Protein AF-A0A8J4E5S4-F1 (afdb_monomer)

Secondary structure (DSSP, 8-state):
---TTT-HHHHHHHHHHHTTTS-HHHHHHHHHHHHTT-HHHHHHHHHHHHHHHTPPPPPTTPPPP------EES--TTS-TTS----EE-SS---TTTS--HHHHHHHHHHTT-TTEEEEEEEEE--TT--STT--PEEEEEEEE-TT--TTHHHHHHHHHHHHS-SS-PEEEEES-TTTS-HHHHHHHHTPEEEEESSPPPPPEE----SBPPPHHHHHHHHHSEEE-S-TT--SPSPPTTSPPPEEE-SSEEEETT-SSB-HHHHHHHHHH-SSPPP--HHHHHHHHHHHH-

Radius of gyration: 20.7 Å; Cα contacts (8 Å, |Δi|>4): 471; chains: 1; bounding box: 57×38×55 Å

Foldseek 3Di:
DDPCLQQLLSLLLLLLVCVLQDDLVLSLVLLLCSLVSVSVVSVVSSVVSCVVQVWDGDDVPDQTDDDADFDKAADFPPDPPPDPLFAAEQADDDPVPPHQDPLLVQLQVLLVPQPFWFFKWKMWTDDHPDDPPPDGTAIEMETEGALPPDSSSQSNSQNVSQVRRDDDRHHYGYDHDCVSHRLVVVVNNRSIYTRDGPDDQDAAAEWDAADDFDDPLLLLALVQFAWQDLDSVPPDDPDDPVDDFTWGDLLRYIYTNPHRHGHPVRVVVSVVVTRHRDDDDPVSSSVSSVVVVD

Solvent-accessible surface area (backbone atoms only — not comparable to full-atom values): 16991 Å² total; per-residue (Å²): 135,81,54,69,72,72,39,60,43,56,48,41,47,51,46,61,55,45,49,82,72,46,55,72,68,57,49,53,51,37,33,44,31,47,51,69,66,38,37,66,62,35,53,52,53,52,52,50,43,28,63,75,67,72,47,72,78,62,54,98,90,48,82,65,78,86,71,80,66,65,55,51,37,45,64,64,105,77,60,66,94,83,59,83,83,48,41,41,83,47,66,64,92,62,60,92,92,71,49,75,50,76,48,50,47,44,42,52,59,53,48,71,73,39,90,52,43,45,34,34,29,36,25,25,45,36,66,67,89,61,61,79,80,90,57,89,52,49,44,28,37,42,35,33,37,41,72,83,54,58,61,62,45,42,37,39,53,22,29,52,47,49,75,64,45,58,71,81,82,49,45,52,43,50,40,50,47,75,86,70,45,40,72,69,55,46,47,27,59,58,14,9,25,35,54,41,52,71,65,78,87,69,79,72,41,75,62,56,83,32,94,45,63,60,51,74,54,51,48,45,18,65,70,49,26,48,76,40,76,84,57,90,84,66,82,69,81,87,80,57,94,88,53,79,72,54,34,24,28,44,61,42,45,35,41,56,71,73,57,71,30,43,23,70,71,57,50,54,49,37,69,74,61,46,55,50,42,60,90,60,55,72,71,47,46,49,51,52,40,37,68,77,73,108

Organism: NCBI:txid175570

Sequence (294 aa):
MTTATEDPHALHRLLLWADSALADDVVTATRSWLAAGLHADVASAVAFAAMSAGVVPPTDGGRPATVPAIVLASTGPRWPADGPFGALDLTGDHPAGAGPDAVDRGAIELVRFVPDAVALWRSWRFPAGATRAGVDGTRGYLVRLVDDAPDDHPPTVAAWMQANVAGPDPLIRVYRGESELPVHQRMALDRGALLWTRQPARPLRIAGAGAAPPTPTERAYLHSGVPVLLDPDHHGPWPDPAGPPMIRTDGTWVWSDSQSTVDVDLAEHIQLAGTHAPDVDDITVRRAVIAVSS

pLDDT: mean 79.79, std 16.98, range [36.62, 97.88]

Structure (mmCIF, N/CA/C/O backbone):
data_AF-A0A8J4E5S4-F1
#
_entry.id   AF-A0A8J4E5S4-F1
#
loop_
_atom_site.group_PDB
_atom_site.id
_atom_site.type_symbol
_atom_site.label_atom_id
_atom_site.label_alt_id
_atom_site.label_comp_id
_atom_site.label_asym_id
_atom_site.label_entity_id
_atom_site.label_seq_id
_atom_site.pdbx_PDB_ins_code
_atom_site.Cartn_x
_atom_site.Cartn_y
_atom_site.Cartn_z
_atom_site.occupancy
_atom_site.B_iso_or_equiv
_atom_site.auth_seq_id
_atom_site.auth_comp_id
_atom_site.auth_asym_id
_atom_site.auth_atom_id
_atom_site.pdbx_PDB_model_num
ATOM 1 N N . MET A 1 1 ? -31.733 -7.360 -3.343 1.00 41.00 1 MET A N 1
ATOM 2 C CA . MET A 1 1 ? -31.193 -6.030 -3.683 1.00 41.00 1 MET A CA 1
ATOM 3 C C . MET A 1 1 ? -30.717 -5.439 -2.370 1.00 41.00 1 MET A C 1
ATOM 5 O O . MET A 1 1 ? -31.479 -4.772 -1.688 1.00 41.00 1 MET A O 1
ATOM 9 N N . THR A 1 2 ? -29.533 -5.866 -1.948 1.00 44.38 2 THR A N 1
ATOM 10 C CA . THR A 1 2 ? -28.899 -5.505 -0.676 1.00 44.38 2 THR A CA 1
ATOM 11 C C . THR A 1 2 ? -28.515 -4.033 -0.784 1.00 44.38 2 THR A C 1
ATOM 13 O O . THR A 1 2 ? -27.857 -3.646 -1.749 1.00 44.38 2 THR A O 1
ATOM 16 N N . THR A 1 3 ? -29.026 -3.174 0.092 1.00 53.50 3 THR A N 1
ATOM 17 C CA . THR A 1 3 ? -28.654 -1.751 0.077 1.00 53.50 3 THR A CA 1
ATOM 18 C C . THR A 1 3 ? -27.169 -1.620 0.421 1.00 53.50 3 THR A C 1
ATOM 20 O O . THR A 1 3 ? -26.670 -2.420 1.203 1.00 53.50 3 THR A O 1
ATOM 23 N N . ALA A 1 4 ? -26.456 -0.617 -0.106 1.00 55.56 4 ALA A N 1
ATOM 24 C CA . ALA A 1 4 ? -25.018 -0.412 0.153 1.00 55.56 4 ALA A CA 1
ATOM 25 C C . ALA A 1 4 ? -24.640 -0.347 1.655 1.00 55.56 4 ALA A C 1
ATOM 27 O O . ALA A 1 4 ? -23.485 -0.527 2.017 1.00 55.56 4 ALA A O 1
ATOM 28 N N . THR A 1 5 ? -25.617 -0.118 2.537 1.00 59.62 5 THR A N 1
ATOM 29 C CA . THR A 1 5 ? -25.497 -0.161 4.003 1.00 59.62 5 THR A CA 1
ATOM 30 C C . THR A 1 5 ? -25.435 -1.567 4.605 1.00 59.62 5 THR A C 1
ATOM 32 O O . THR A 1 5 ? -25.197 -1.690 5.798 1.00 59.62 5 THR A O 1
ATOM 35 N N . GLU A 1 6 ? -25.681 -2.621 3.832 1.00 70.75 6 GLU A N 1
ATOM 36 C CA . GLU A 1 6 ? -25.622 -4.018 4.282 1.00 70.75 6 GLU A CA 1
ATOM 37 C C . GLU A 1 6 ? -24.413 -4.771 3.700 1.00 70.75 6 GLU A C 1
ATOM 39 O O . GLU A 1 6 ? -24.130 -5.885 4.135 1.00 70.75 6 GLU A O 1
ATOM 44 N N . ASP A 1 7 ? -23.697 -4.163 2.749 1.00 82.69 7 ASP A N 1
ATOM 45 C CA . ASP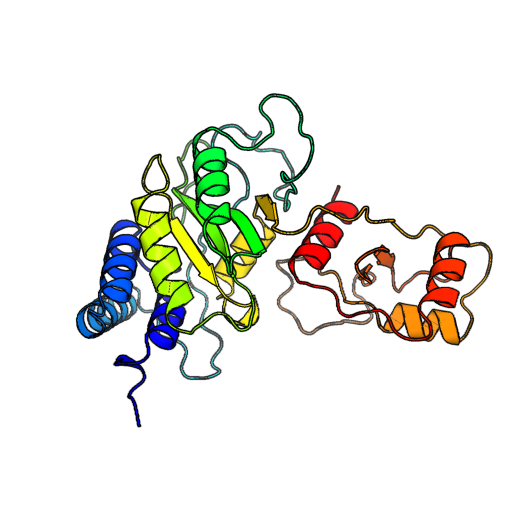 A 1 7 ? -22.495 -4.721 2.133 1.00 82.69 7 ASP A CA 1
ATOM 46 C C . ASP A 1 7 ? -21.239 -4.327 2.945 1.00 82.69 7 ASP A C 1
ATOM 48 O O . ASP A 1 7 ? -20.864 -3.145 2.974 1.00 82.69 7 ASP A O 1
ATOM 52 N N . PRO A 1 8 ? -20.570 -5.289 3.610 1.00 85.12 8 PRO A N 1
ATOM 53 C CA . PRO A 1 8 ? -19.398 -5.007 4.430 1.00 85.12 8 PRO A CA 1
ATOM 54 C C . PRO A 1 8 ? -18.214 -4.475 3.612 1.00 85.12 8 PRO A C 1
ATOM 56 O O . PRO A 1 8 ? -17.448 -3.657 4.127 1.00 85.12 8 PRO A O 1
ATOM 59 N N . HIS A 1 9 ? -18.069 -4.866 2.339 1.00 86.19 9 HIS A N 1
ATOM 60 C CA . HIS A 1 9 ? -16.988 -4.367 1.483 1.00 86.19 9 HIS A CA 1
ATOM 61 C C . HIS A 1 9 ? -17.220 -2.910 1.085 1.00 86.19 9 HIS A C 1
ATOM 63 O O . HIS A 1 9 ? -16.300 -2.090 1.165 1.00 86.19 9 HIS A O 1
ATOM 69 N N . ALA A 1 10 ? -18.459 -2.552 0.740 1.00 85.44 10 ALA A N 1
ATOM 70 C CA . ALA A 1 10 ? -18.826 -1.170 0.439 1.00 85.44 10 ALA A CA 1
ATOM 71 C C . ALA A 1 10 ? -18.598 -0.241 1.645 1.00 85.44 10 ALA A C 1
ATOM 73 O O . ALA A 1 10 ? -17.993 0.827 1.503 1.00 85.44 10 ALA A O 1
ATOM 74 N N . LEU A 1 11 ? -19.016 -0.661 2.844 1.00 86.44 11 LEU A N 1
ATOM 75 C CA . LEU A 1 11 ? -18.777 0.088 4.082 1.00 86.44 11 LEU A CA 1
ATOM 76 C C . LEU A 1 11 ? -17.288 0.189 4.422 1.00 86.44 11 LEU A C 1
ATOM 78 O O . LEU A 1 11 ? -16.829 1.254 4.837 1.00 86.44 11 LEU A O 1
ATOM 82 N N . HIS A 1 12 ? -16.517 -0.878 4.199 1.00 90.81 12 HIS A N 1
ATOM 83 C CA . HIS A 1 12 ? -15.065 -0.862 4.379 1.00 90.81 12 HIS A CA 1
ATOM 84 C C . HIS A 1 12 ? -14.398 0.163 3.459 1.00 90.81 12 HIS A C 1
ATOM 86 O O . HIS A 1 12 ? -13.617 0.995 3.920 1.00 90.81 12 HIS A O 1
ATOM 92 N N . ARG A 1 13 ? -14.749 0.178 2.168 1.00 88.12 13 ARG A N 1
ATOM 93 C CA . ARG A 1 13 ? -14.235 1.168 1.205 1.00 88.12 13 ARG A CA 1
ATOM 94 C C . ARG A 1 13 ? -14.614 2.595 1.579 1.00 88.12 13 ARG A C 1
ATOM 96 O O . ARG A 1 13 ? -13.786 3.501 1.473 1.00 88.12 13 ARG A O 1
ATOM 103 N N . LEU A 1 14 ? -15.844 2.799 2.041 1.00 84.44 14 LEU A N 1
ATOM 104 C CA . LEU A 1 14 ? -16.290 4.096 2.529 1.00 84.44 14 LEU A CA 1
ATOM 105 C C . LEU A 1 14 ? -15.481 4.535 3.762 1.00 84.44 14 LEU A C 1
ATOM 107 O O . LEU A 1 14 ? -15.098 5.701 3.863 1.00 84.44 14 LEU A O 1
ATOM 111 N N . LEU A 1 15 ? -15.158 3.606 4.664 1.00 87.38 15 LEU A N 1
ATOM 112 C CA . LEU A 1 15 ? -14.318 3.876 5.826 1.00 87.38 15 LEU A CA 1
ATOM 113 C C . LEU A 1 15 ? -12.870 4.193 5.434 1.00 87.38 15 LEU A C 1
ATOM 115 O O . LEU A 1 15 ? -12.290 5.119 5.995 1.00 87.38 15 LEU A O 1
ATOM 119 N N . LEU A 1 16 ? -12.295 3.498 4.443 1.00 88.62 16 LEU A N 1
ATOM 120 C CA . LEU A 1 16 ? -10.983 3.857 3.885 1.00 88.62 16 LEU A CA 1
ATOM 121 C C . LEU A 1 16 ? -10.989 5.295 3.357 1.00 88.62 16 LEU A C 1
ATOM 123 O O . LEU A 1 16 ? -10.046 6.045 3.587 1.00 88.62 16 LEU A O 1
ATOM 127 N N . TRP A 1 17 ? -12.061 5.706 2.684 1.00 84.38 17 TRP A N 1
ATOM 128 C CA . TRP A 1 17 ? -12.211 7.078 2.211 1.00 84.38 17 TRP A CA 1
ATOM 129 C C . TRP A 1 17 ? -12.323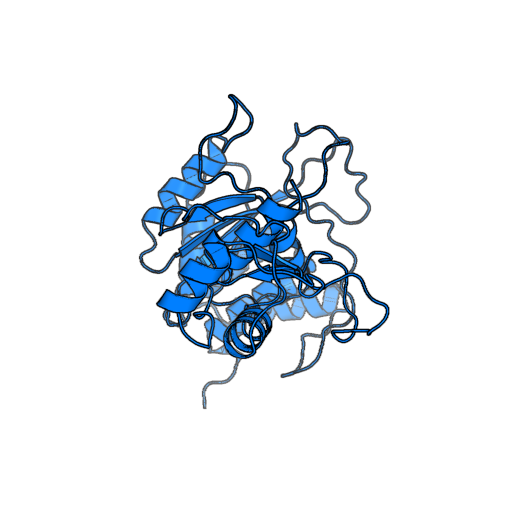 8.098 3.355 1.00 84.38 17 TRP A C 1
ATOM 131 O O . TRP A 1 17 ? -11.608 9.105 3.351 1.00 84.38 17 TRP A O 1
ATOM 141 N N . ALA A 1 18 ? -13.168 7.820 4.349 1.00 80.81 18 ALA A N 1
ATOM 142 C CA . ALA A 1 18 ? -13.427 8.716 5.475 1.00 80.81 18 ALA A CA 1
ATOM 143 C C . ALA A 1 18 ? -12.269 8.794 6.485 1.00 80.81 18 ALA A C 1
ATOM 145 O O . ALA A 1 18 ? -12.203 9.747 7.257 1.00 80.81 18 ALA A O 1
ATOM 146 N N . ASP A 1 19 ? -11.343 7.831 6.473 1.00 82.50 19 ASP A N 1
ATOM 147 C CA . ASP A 1 19 ? -10.194 7.712 7.385 1.00 82.50 19 ASP A CA 1
ATOM 148 C C . ASP A 1 19 ? -9.388 9.015 7.529 1.00 82.50 19 ASP A C 1
ATOM 150 O O . ASP A 1 19 ? -8.949 9.369 8.622 1.00 82.50 19 ASP A O 1
ATOM 154 N N . SER A 1 20 ? -9.258 9.778 6.441 1.00 76.44 20 SER A N 1
ATOM 155 C CA . SER A 1 20 ? -8.576 11.079 6.451 1.00 76.44 20 SER A CA 1
ATOM 156 C C . SER A 1 20 ? -9.325 12.198 7.190 1.00 76.44 20 SER A C 1
ATOM 158 O O . SER A 1 20 ? -8.703 13.144 7.671 1.00 76.44 20 SER A O 1
ATOM 160 N N . ALA A 1 21 ? -10.646 12.099 7.306 1.00 75.12 21 ALA A N 1
ATOM 161 C CA . ALA A 1 21 ? -11.494 13.073 7.991 1.00 75.12 21 ALA A CA 1
ATOM 162 C C . ALA A 1 21 ? -11.835 12.654 9.432 1.00 75.12 21 ALA A C 1
ATOM 164 O O . ALA A 1 21 ? -12.252 13.485 10.237 1.00 75.12 21 ALA A O 1
ATOM 165 N N . LEU A 1 22 ? -11.665 11.372 9.758 1.00 78.56 22 LEU A N 1
ATOM 166 C CA . LEU A 1 22 ? -11.988 10.791 11.056 1.00 78.56 22 LEU A CA 1
ATOM 167 C C . LEU A 1 22 ? -10.820 10.883 12.045 1.00 78.56 22 LEU A C 1
ATOM 169 O O . LEU A 1 22 ? -9.649 10.820 11.656 1.00 78.56 22 LEU A O 1
ATOM 173 N N . ALA A 1 23 ? -11.158 10.989 13.332 1.00 82.00 23 ALA A N 1
ATOM 174 C CA . ALA A 1 23 ? -10.217 10.787 14.429 1.00 82.00 23 ALA A CA 1
ATOM 175 C C . ALA A 1 23 ? -9.833 9.300 14.548 1.00 82.00 23 ALA A C 1
ATOM 177 O O . ALA A 1 23 ? -10.638 8.418 14.242 1.00 82.00 23 ALA A O 1
ATOM 178 N N . ASP A 1 24 ? -8.600 9.028 14.974 1.00 84.06 24 ASP A N 1
ATOM 179 C CA . ASP A 1 24 ? -8.002 7.685 14.951 1.00 84.06 24 ASP A CA 1
ATOM 180 C C . ASP A 1 24 ? -8.754 6.671 15.840 1.00 84.06 24 ASP A C 1
ATOM 182 O O . ASP A 1 24 ? -8.903 5.501 15.474 1.00 84.06 24 ASP A O 1
ATOM 186 N N . ASP A 1 25 ? -9.300 7.124 16.969 1.00 85.69 25 ASP A N 1
ATOM 187 C CA . ASP A 1 25 ? -10.139 6.331 17.873 1.00 85.69 25 ASP A CA 1
ATOM 188 C C . ASP A 1 25 ? -11.484 5.956 17.229 1.00 85.69 25 ASP A C 1
ATOM 190 O O . ASP A 1 25 ? -11.917 4.805 17.312 1.00 85.69 25 ASP A O 1
ATOM 194 N N . VAL A 1 26 ? -12.109 6.888 16.502 1.00 87.38 26 VAL A N 1
ATOM 195 C CA . VAL A 1 26 ? -13.346 6.634 15.747 1.00 87.38 26 VAL A CA 1
ATOM 196 C C . VAL A 1 26 ? -13.094 5.659 14.598 1.00 87.38 26 VAL A C 1
ATOM 198 O O . VAL A 1 26 ? -13.889 4.742 14.388 1.00 87.38 26 VAL A O 1
ATOM 201 N N . VAL A 1 27 ? -11.980 5.797 13.872 1.00 87.56 27 VAL A N 1
ATOM 202 C CA . VAL A 1 27 ? -11.584 4.828 12.835 1.00 87.56 27 VAL A CA 1
ATOM 203 C C . VAL A 1 27 ? -11.409 3.432 13.442 1.00 87.56 27 VAL A C 1
ATOM 205 O O . VAL A 1 27 ? -11.902 2.441 12.902 1.00 87.56 27 VAL A O 1
ATOM 208 N N . THR A 1 28 ? -10.735 3.341 14.586 1.00 89.44 28 THR A N 1
ATOM 209 C CA . THR A 1 28 ? -10.483 2.073 15.283 1.00 89.44 28 THR A CA 1
ATOM 210 C C . THR A 1 28 ? -11.783 1.408 15.750 1.00 89.44 28 THR A C 1
ATOM 212 O O . THR A 1 28 ? -12.001 0.214 15.513 1.00 89.44 28 THR A O 1
ATOM 215 N N . ALA A 1 29 ? -12.688 2.182 16.355 1.00 91.25 29 ALA A N 1
ATOM 216 C CA . ALA A 1 29 ? -13.991 1.697 16.799 1.00 91.25 29 ALA A CA 1
ATOM 217 C C . ALA A 1 29 ? -14.863 1.232 15.622 1.00 91.25 29 ALA A C 1
ATOM 219 O O . ALA A 1 29 ? -15.399 0.126 15.651 1.00 91.25 29 ALA A O 1
ATOM 220 N N . THR A 1 30 ? -14.946 2.027 14.552 1.00 91.38 30 THR A N 1
ATOM 221 C CA . THR A 1 30 ? -15.764 1.703 13.370 1.00 91.38 30 THR A CA 1
ATOM 222 C C . THR A 1 30 ? -15.277 0.459 12.629 1.00 91.38 30 THR A C 1
ATOM 224 O O . THR A 1 30 ? -16.108 -0.329 12.186 1.00 91.38 30 THR A O 1
ATOM 227 N N . ARG A 1 31 ? -13.962 0.203 12.557 1.00 92.38 31 ARG A N 1
ATOM 228 C CA . ARG A 1 31 ? -13.434 -1.075 12.032 1.00 92.38 31 ARG A CA 1
ATOM 229 C C . ARG A 1 31 ? -13.889 -2.265 12.869 1.00 92.38 31 ARG A C 1
ATOM 231 O O . ARG A 1 31 ? -14.302 -3.282 12.318 1.00 92.38 31 ARG A O 1
ATOM 238 N N . SER A 1 32 ? -13.853 -2.120 14.192 1.00 92.56 32 SER A N 1
ATOM 239 C CA . SER A 1 32 ? -14.287 -3.172 15.117 1.00 92.56 32 SER A CA 1
ATOM 240 C C . SER A 1 32 ? -15.789 -3.447 14.990 1.00 92.56 32 SER A C 1
ATOM 242 O O . SER A 1 32 ? -16.204 -4.602 14.954 1.00 92.56 32 SER A O 1
ATOM 244 N N . TRP A 1 33 ? -16.606 -2.398 14.856 1.00 94.56 33 TRP A N 1
ATOM 245 C CA . TRP A 1 33 ? -18.044 -2.512 14.593 1.00 94.56 33 TRP A CA 1
ATOM 246 C C . TRP A 1 33 ? -18.340 -3.172 13.249 1.00 94.56 33 TRP A C 1
ATOM 248 O O . TRP A 1 33 ? -19.203 -4.044 13.183 1.00 94.56 33 TRP A O 1
ATOM 258 N N . LEU A 1 34 ? -17.601 -2.810 12.196 1.00 93.06 34 LEU A N 1
ATOM 259 C CA . LEU A 1 34 ? -17.770 -3.398 10.870 1.00 93.06 34 LEU A CA 1
ATOM 260 C C . LEU A 1 34 ? -17.479 -4.903 10.882 1.00 93.06 34 LEU A C 1
ATOM 262 O O . LEU A 1 34 ? -18.291 -5.679 10.392 1.00 93.06 34 LEU A O 1
ATOM 266 N N . ALA A 1 35 ? -16.384 -5.326 11.520 1.00 92.50 35 ALA A N 1
ATOM 267 C CA . ALA A 1 35 ? -16.066 -6.746 11.686 1.00 92.50 35 ALA A CA 1
ATOM 268 C C . ALA A 1 35 ? -17.083 -7.498 12.569 1.00 92.50 35 ALA A C 1
ATOM 270 O O . ALA A 1 35 ? -17.283 -8.697 12.401 1.00 92.50 35 ALA A O 1
ATOM 271 N N . ALA A 1 36 ? -17.752 -6.802 13.493 1.00 92.00 36 ALA A N 1
ATOM 272 C CA . ALA A 1 36 ? -18.820 -7.360 14.322 1.00 92.00 36 ALA A CA 1
ATOM 273 C C . ALA A 1 36 ? -20.205 -7.369 13.636 1.00 92.00 36 ALA A C 1
ATOM 275 O O . ALA A 1 36 ? -21.187 -7.765 14.263 1.00 92.00 36 ALA A O 1
ATOM 276 N N . GLY A 1 37 ? -20.312 -6.917 12.380 1.00 91.06 37 GLY A N 1
ATOM 277 C CA . GLY A 1 37 ? -21.580 -6.843 11.645 1.00 91.06 37 GLY A CA 1
ATOM 278 C C . GLY A 1 37 ? -22.498 -5.687 12.068 1.00 91.06 37 GLY A C 1
ATOM 279 O O . GLY A 1 37 ? -23.675 -5.662 11.708 1.00 91.06 37 GLY A O 1
ATOM 280 N N . LEU A 1 38 ? -21.990 -4.706 12.821 1.00 91.50 38 LEU A N 1
ATOM 281 C CA . LEU A 1 38 ? -22.738 -3.534 13.297 1.00 91.50 38 LEU A CA 1
ATOM 282 C C . LEU A 1 38 ? -22.801 -2.437 12.218 1.00 91.50 38 LEU A C 1
ATOM 284 O O . LEU A 1 38 ? -22.357 -1.304 12.400 1.00 91.50 38 LEU A O 1
ATOM 288 N N . HIS A 1 39 ? -23.337 -2.789 11.049 1.00 89.62 39 HIS A N 1
ATOM 289 C CA . HIS A 1 39 ? -23.286 -1.959 9.841 1.00 89.62 39 HIS A CA 1
ATOM 290 C C . HIS A 1 39 ? -23.996 -0.602 9.989 1.00 89.62 39 HIS A C 1
ATOM 292 O O . HIS A 1 39 ? -23.532 0.405 9.453 1.00 89.62 39 HIS A O 1
ATOM 298 N N . ALA A 1 40 ? -25.098 -0.556 10.744 1.00 85.50 40 ALA A N 1
ATOM 299 C CA . ALA A 1 40 ? -25.843 0.677 10.992 1.00 85.50 40 ALA A CA 1
ATOM 300 C C . ALA A 1 40 ? -25.022 1.692 11.806 1.00 85.50 40 ALA A C 1
ATOM 302 O O . ALA A 1 40 ? -24.979 2.868 11.447 1.00 85.50 40 ALA A O 1
ATOM 303 N N . ASP A 1 41 ? -24.317 1.230 12.843 1.00 88.44 41 ASP A N 1
ATOM 304 C CA . ASP A 1 41 ? -23.461 2.079 13.677 1.00 88.44 41 ASP A CA 1
ATOM 305 C C . ASP A 1 41 ? -22.288 2.647 12.868 1.00 88.44 41 ASP A C 1
ATOM 307 O O . ASP A 1 41 ? -21.974 3.837 12.960 1.00 88.44 41 ASP A O 1
ATOM 311 N N . VAL A 1 42 ? -21.692 1.823 11.996 1.00 87.19 42 VAL A N 1
ATOM 312 C CA . VAL A 1 42 ? -20.645 2.253 11.056 1.00 87.19 42 VAL A CA 1
ATOM 313 C C . VAL A 1 42 ? -21.173 3.332 10.112 1.00 87.19 42 VAL A C 1
ATOM 315 O O . VAL A 1 42 ? -20.560 4.394 9.988 1.00 87.19 42 VAL A O 1
ATOM 318 N N . ALA A 1 43 ? -22.326 3.101 9.478 1.00 84.25 43 ALA A N 1
ATOM 319 C CA . ALA A 1 43 ? -22.928 4.060 8.556 1.00 84.25 43 ALA A CA 1
ATOM 320 C C . ALA A 1 43 ? -23.251 5.395 9.248 1.00 84.25 43 ALA A C 1
ATOM 322 O O . ALA A 1 43 ? -22.957 6.459 8.700 1.00 84.25 43 ALA A O 1
ATOM 323 N N . SER A 1 44 ? -23.799 5.360 10.467 1.00 85.12 44 SER A N 1
ATOM 324 C CA . SER A 1 44 ? -24.080 6.561 11.259 1.00 85.12 44 SER A CA 1
ATOM 325 C C . SER A 1 44 ? -22.814 7.329 11.632 1.00 85.12 44 SER A C 1
ATOM 327 O O . SER A 1 44 ? -22.785 8.551 11.472 1.00 85.12 44 SER A O 1
ATOM 329 N N . ALA A 1 45 ? -21.759 6.642 12.079 1.00 83.75 45 ALA A N 1
ATOM 330 C CA . ALA A 1 45 ? -20.493 7.278 12.436 1.00 83.75 45 ALA A CA 1
ATOM 331 C C . ALA A 1 45 ? -19.831 7.956 11.228 1.00 83.75 45 ALA A C 1
ATOM 333 O O . ALA A 1 45 ? -19.403 9.109 11.317 1.00 83.75 45 ALA A O 1
ATOM 334 N N . VAL A 1 46 ? -19.807 7.276 10.077 1.00 77.94 46 VAL A N 1
ATOM 335 C CA . VAL A 1 46 ? -19.255 7.839 8.840 1.00 77.94 46 VAL A CA 1
ATOM 336 C C . VAL A 1 46 ? -20.081 9.025 8.346 1.00 77.94 46 VAL A C 1
ATOM 338 O O . VAL A 1 46 ? -19.510 10.058 8.000 1.00 77.94 46 VAL A O 1
ATOM 341 N N . ALA A 1 47 ? -21.413 8.916 8.332 1.00 79.62 47 ALA A N 1
ATOM 342 C CA . ALA A 1 47 ? -22.284 10.009 7.906 1.00 79.62 47 ALA A CA 1
ATOM 343 C C . ALA A 1 47 ? -22.122 11.243 8.805 1.00 79.62 47 ALA A C 1
ATOM 345 O O . ALA A 1 47 ? -22.010 12.362 8.304 1.00 79.62 47 ALA A O 1
ATOM 346 N N . PHE A 1 48 ? -22.062 11.044 10.125 1.00 80.38 48 PHE A N 1
ATOM 347 C CA . PHE A 1 48 ? -21.807 12.119 11.077 1.00 80.38 48 PHE A CA 1
ATOM 348 C C . PHE A 1 48 ? -20.468 12.806 10.798 1.00 80.38 48 PHE A C 1
ATOM 350 O O . PHE A 1 48 ? -20.427 14.026 10.669 1.00 80.38 48 PHE A O 1
ATOM 357 N N . ALA A 1 49 ? -19.393 12.037 10.613 1.00 73.44 49 ALA A N 1
ATOM 358 C CA . ALA A 1 49 ? -18.073 12.588 10.331 1.00 73.44 49 ALA A CA 1
ATOM 359 C C . ALA A 1 49 ? -18.000 13.338 8.999 1.00 73.44 49 ALA A C 1
ATOM 361 O O . ALA A 1 49 ? -17.432 14.425 8.942 1.00 73.44 49 ALA A O 1
ATOM 362 N N . ALA A 1 50 ? -18.617 12.797 7.948 1.00 70.69 50 ALA A N 1
ATOM 363 C CA . ALA A 1 50 ? -18.729 13.454 6.651 1.00 70.69 50 ALA A CA 1
ATOM 364 C C . ALA A 1 50 ? -19.429 14.820 6.785 1.00 70.69 50 ALA A C 1
ATOM 366 O O . ALA A 1 50 ? -18.914 15.831 6.304 1.00 70.69 50 ALA A O 1
ATOM 367 N N . MET A 1 51 ? -20.545 14.880 7.523 1.00 76.25 51 MET A N 1
ATOM 368 C CA . MET A 1 51 ? -21.256 16.133 7.803 1.00 76.25 51 MET A CA 1
ATOM 369 C C . MET A 1 51 ? -20.424 17.109 8.644 1.00 76.25 51 MET A C 1
ATOM 371 O O . MET A 1 51 ? -20.371 18.293 8.321 1.00 76.25 51 MET A O 1
ATOM 375 N N . SER A 1 52 ? -19.755 16.636 9.700 1.00 72.38 52 SER A N 1
ATOM 376 C CA . SER A 1 52 ? -18.935 17.481 10.579 1.00 72.38 52 SER A CA 1
ATOM 377 C C . SER A 1 52 ? -17.693 18.038 9.885 1.00 72.38 52 SER A C 1
ATOM 379 O O . SER A 1 52 ? -17.313 19.177 10.139 1.00 72.38 52 SER A O 1
ATOM 381 N N . ALA A 1 53 ? -17.074 17.256 9.001 1.00 66.75 53 ALA A N 1
ATOM 382 C CA . ALA A 1 53 ? -15.895 17.660 8.242 1.00 66.75 53 ALA A CA 1
ATOM 383 C C . ALA A 1 53 ? -16.243 18.417 6.943 1.00 66.75 53 ALA A C 1
ATOM 385 O O . ALA A 1 53 ? -15.341 18.884 6.250 1.00 66.75 53 ALA A O 1
ATOM 386 N N . GLY A 1 54 ? -17.532 18.538 6.599 1.00 66.88 54 GLY A N 1
ATOM 387 C CA . GLY A 1 54 ? -17.985 19.162 5.353 1.00 66.88 54 GLY A CA 1
ATOM 388 C C . GLY A 1 54 ? -17.565 18.393 4.096 1.00 66.88 54 GLY A C 1
ATOM 389 O O . GLY A 1 54 ? -17.446 18.989 3.026 1.00 66.88 54 GLY A O 1
ATOM 390 N N . VAL A 1 55 ? -17.314 17.086 4.214 1.00 64.69 55 VAL A N 1
ATOM 391 C CA . VAL A 1 55 ? -16.864 16.238 3.107 1.00 64.69 55 VAL A CA 1
ATOM 392 C C . VAL A 1 55 ? -18.055 15.455 2.565 1.00 64.69 55 VAL A C 1
ATOM 394 O O . VAL A 1 55 ? -18.768 14.790 3.310 1.00 64.69 55 VAL A O 1
ATOM 397 N N . VAL A 1 56 ? -18.274 15.512 1.253 1.00 63.91 56 VAL A N 1
ATOM 398 C CA . VAL A 1 56 ? -19.323 14.729 0.588 1.00 63.91 56 VAL A CA 1
ATOM 399 C C . VAL A 1 56 ? -18.731 13.377 0.176 1.00 63.91 56 VAL A C 1
ATOM 401 O O . VAL A 1 56 ? -17.711 13.379 -0.521 1.00 63.91 56 VAL A O 1
ATOM 404 N N . PRO A 1 57 ? -19.330 12.237 0.578 1.00 61.12 57 PRO A N 1
ATOM 405 C CA . PRO A 1 57 ? -18.901 10.925 0.109 1.00 61.12 57 PRO A CA 1
ATOM 406 C C . PRO A 1 57 ? -18.896 10.882 -1.421 1.00 61.12 57 PRO A C 1
ATOM 408 O O . PRO A 1 57 ? -19.790 11.467 -2.042 1.00 61.12 57 PRO A O 1
ATOM 411 N N . PRO A 1 58 ? -17.931 10.200 -2.056 1.00 59.69 58 PRO A N 1
ATOM 412 C CA . PRO A 1 58 ? -17.983 9.997 -3.490 1.00 59.69 58 PRO A CA 1
ATOM 413 C C . PRO A 1 58 ? -19.285 9.259 -3.817 1.00 59.69 58 PRO A C 1
ATOM 415 O O . PRO A 1 58 ? -19.557 8.185 -3.287 1.00 59.69 58 PRO A O 1
ATOM 418 N N . THR A 1 59 ? -20.106 9.858 -4.675 1.00 54.62 59 THR A N 1
ATOM 419 C CA . THR A 1 59 ? -21.134 9.110 -5.404 1.00 54.62 59 THR A CA 1
ATOM 420 C C . THR A 1 59 ? -20.421 8.235 -6.433 1.00 54.62 59 THR A C 1
ATOM 422 O O . THR A 1 59 ? -19.336 8.610 -6.881 1.00 54.62 59 THR A O 1
ATOM 425 N N . ASP A 1 60 ? -20.968 7.060 -6.760 1.00 43.34 60 ASP A N 1
ATOM 426 C CA . ASP A 1 60 ? -20.332 6.075 -7.649 1.00 43.34 60 ASP A CA 1
ATOM 427 C C . ASP A 1 60 ? -19.655 6.737 -8.868 1.00 43.34 60 ASP A C 1
ATOM 429 O O . ASP A 1 60 ? -20.311 7.290 -9.749 1.00 43.34 60 ASP A O 1
ATOM 433 N N . GLY A 1 61 ? -18.315 6.717 -8.892 1.00 44.09 61 GLY A N 1
ATOM 434 C CA . GLY A 1 61 ? -17.485 7.265 -9.977 1.00 44.09 61 GLY A CA 1
ATOM 435 C C . GLY A 1 61 ? -17.014 8.722 -9.830 1.00 44.09 61 GLY A C 1
ATOM 436 O O . GLY A 1 61 ? -16.236 9.193 -10.661 1.00 44.09 61 GLY A O 1
ATOM 437 N N . GLY A 1 62 ? -17.418 9.447 -8.787 1.00 36.84 62 GLY A N 1
ATOM 438 C CA . GLY A 1 62 ? -16.985 10.824 -8.535 1.00 36.84 62 GLY A CA 1
ATOM 439 C C . GLY A 1 62 ? -15.602 10.914 -7.882 1.00 36.84 62 GLY A C 1
ATOM 440 O O . GLY A 1 62 ? -15.361 10.327 -6.827 1.00 36.84 62 GLY A O 1
ATOM 441 N N . ARG A 1 63 ? -14.688 11.703 -8.470 1.00 37.66 63 ARG A N 1
ATOM 442 C CA . ARG A 1 63 ? -13.439 12.112 -7.801 1.00 37.66 63 ARG A CA 1
ATOM 443 C C . ARG A 1 63 ? -13.791 12.912 -6.537 1.00 37.66 63 ARG A C 1
ATOM 445 O O . ARG A 1 63 ? -14.511 13.903 -6.659 1.00 37.66 63 ARG A O 1
ATOM 452 N N . PRO A 1 64 ? -13.295 12.539 -5.346 1.00 42.09 64 PRO A N 1
ATOM 453 C CA . PRO A 1 64 ? -13.527 13.340 -4.155 1.00 42.09 64 PRO A CA 1
ATOM 454 C C . PRO A 1 64 ? -12.840 14.701 -4.289 1.00 42.09 64 PRO A C 1
ATOM 456 O O . PRO A 1 64 ? -11.708 14.794 -4.772 1.00 42.09 64 PRO A O 1
ATOM 459 N N . ALA A 1 65 ? -13.536 15.750 -3.850 1.00 38.84 65 ALA A N 1
ATOM 460 C CA . ALA A 1 65 ? -12.931 17.053 -3.628 1.00 38.84 65 ALA A CA 1
ATOM 461 C C . ALA A 1 65 ? -11.810 16.923 -2.584 1.00 38.84 65 ALA A C 1
ATOM 463 O O . ALA A 1 65 ? -11.888 16.110 -1.662 1.00 38.84 65 ALA A O 1
ATOM 464 N N . THR A 1 66 ? -10.754 17.705 -2.778 1.00 38.81 66 THR A N 1
ATOM 465 C CA . THR A 1 66 ? -9.522 17.760 -1.988 1.00 38.81 66 THR A CA 1
ATOM 466 C C . THR A 1 66 ? -9.805 17.728 -0.483 1.00 38.81 66 THR A C 1
ATOM 468 O O . THR A 1 66 ? -10.321 18.691 0.080 1.00 38.81 66 THR A O 1
ATOM 471 N N . VAL A 1 67 ? -9.447 16.625 0.177 1.00 41.03 67 VAL A N 1
ATOM 472 C CA . VAL A 1 67 ? -9.413 16.551 1.644 1.00 41.03 67 VAL A CA 1
ATOM 473 C C . VAL A 1 67 ? -8.159 17.302 2.115 1.00 41.03 67 VAL A C 1
ATOM 475 O O . VAL A 1 67 ? -7.102 17.125 1.498 1.00 41.03 67 VAL A O 1
ATOM 478 N N . PRO A 1 68 ? -8.237 18.165 3.150 1.00 40.12 68 PRO A N 1
ATOM 479 C CA . PRO A 1 68 ? -7.082 18.912 3.635 1.00 40.12 68 PRO A CA 1
ATOM 480 C C . PRO A 1 68 ? -5.917 17.982 3.988 1.00 40.12 68 PRO A C 1
ATOM 482 O O . PRO A 1 68 ? -6.100 16.897 4.539 1.00 40.12 68 PRO A O 1
ATOM 485 N N . ALA A 1 69 ? -4.720 18.433 3.613 1.00 40.03 69 ALA A N 1
ATOM 486 C CA . ALA A 1 69 ? -3.484 17.669 3.566 1.00 40.03 69 ALA A CA 1
ATOM 487 C C . ALA A 1 69 ? -3.150 16.966 4.892 1.00 40.03 69 ALA A C 1
ATOM 489 O O . ALA A 1 69 ? -2.560 17.557 5.799 1.00 40.03 69 ALA A O 1
ATOM 490 N N . ILE A 1 70 ? -3.453 15.669 4.969 1.00 45.72 70 ILE A N 1
ATOM 491 C CA . ILE A 1 70 ? -2.680 14.763 5.810 1.00 45.72 70 ILE A CA 1
ATOM 492 C C . ILE A 1 70 ? -1.342 14.584 5.115 1.00 45.72 70 ILE A C 1
ATOM 494 O O . ILE A 1 70 ? -1.256 14.083 3.994 1.00 45.72 70 ILE A O 1
ATOM 498 N N . VAL A 1 71 ? -0.287 15.002 5.797 1.00 47.97 71 VAL A N 1
ATOM 499 C CA . VAL A 1 71 ? 1.063 14.678 5.374 1.00 47.97 71 VAL A CA 1
ATOM 500 C C . VAL A 1 71 ? 1.329 13.226 5.745 1.00 47.97 71 VAL A C 1
ATOM 502 O O . VAL A 1 71 ? 1.222 12.852 6.912 1.00 47.97 71 VAL A O 1
ATOM 505 N N . LEU A 1 72 ? 1.680 12.427 4.744 1.00 50.47 72 LEU A N 1
ATOM 506 C CA . LEU A 1 72 ? 2.059 11.030 4.903 1.00 50.47 72 LEU A CA 1
ATOM 507 C C . LEU A 1 72 ? 3.554 10.894 4.624 1.00 50.47 72 LEU A C 1
ATOM 509 O O . LEU A 1 72 ? 4.050 11.437 3.634 1.00 50.47 72 LEU A O 1
ATOM 513 N N . ALA A 1 73 ? 4.276 10.212 5.509 1.00 50.09 73 ALA A N 1
ATOM 514 C CA . ALA A 1 73 ? 5.708 9.955 5.351 1.00 50.09 73 ALA A CA 1
ATOM 515 C C . ALA A 1 73 ? 6.071 8.521 5.772 1.00 50.09 73 ALA A C 1
ATOM 517 O O . ALA A 1 73 ? 5.363 7.904 6.570 1.00 50.09 73 ALA A O 1
ATOM 518 N N . SER A 1 74 ? 7.191 8.003 5.261 1.00 47.44 74 SER A N 1
ATOM 519 C CA . SER A 1 74 ? 7.739 6.666 5.563 1.00 47.44 74 SER A CA 1
ATOM 520 C C . SER A 1 74 ? 8.485 6.609 6.897 1.00 47.44 74 SER A C 1
ATOM 522 O O . SER A 1 74 ? 8.801 5.520 7.396 1.00 47.44 74 SER A O 1
ATOM 524 N N . THR A 1 75 ? 8.794 7.768 7.479 1.00 46.91 75 THR A N 1
ATOM 525 C CA . THR A 1 75 ? 9.814 7.907 8.514 1.00 46.91 75 THR A CA 1
ATOM 526 C C . THR A 1 75 ? 9.233 8.023 9.922 1.00 46.91 75 THR A C 1
ATOM 528 O O . THR A 1 75 ? 8.331 8.812 10.188 1.00 46.91 75 THR A O 1
ATOM 531 N N . GLY A 1 76 ? 9.777 7.215 10.838 1.00 41.12 76 GLY A N 1
ATOM 532 C CA . GLY A 1 76 ? 9.514 7.321 12.274 1.00 41.12 76 GLY A CA 1
ATOM 533 C C . GLY A 1 76 ? 10.333 8.428 12.953 1.00 41.12 76 GLY A C 1
ATOM 534 O O . GLY A 1 76 ? 11.133 9.091 12.287 1.00 41.12 76 GLY A O 1
ATOM 535 N N . PRO A 1 77 ? 10.214 8.593 14.286 1.00 39.62 77 PRO A N 1
ATOM 536 C CA . PRO A 1 77 ? 10.714 9.755 15.043 1.00 39.62 77 PRO A CA 1
ATOM 537 C C . PRO A 1 77 ? 12.246 9.955 15.062 1.00 39.62 77 PRO A C 1
ATOM 539 O O . PRO A 1 77 ? 12.743 10.824 15.773 1.00 39.62 77 PRO A O 1
ATOM 542 N N . ARG A 1 78 ? 13.027 9.162 14.316 1.00 43.47 78 ARG A N 1
ATOM 543 C CA . ARG A 1 78 ? 14.501 9.224 14.298 1.00 43.47 78 ARG A CA 1
ATOM 544 C C . ARG A 1 78 ? 15.153 9.186 12.913 1.00 43.47 78 ARG A C 1
ATOM 546 O O . ARG A 1 78 ? 16.377 9.119 12.849 1.00 43.47 78 ARG A O 1
ATOM 553 N N . TRP A 1 79 ? 14.396 9.242 11.815 1.00 40.56 79 TRP A N 1
ATOM 554 C CA . TRP A 1 79 ? 15.034 9.432 10.507 1.00 40.56 79 TRP A CA 1
ATOM 555 C C . TRP A 1 79 ? 15.445 10.903 10.352 1.00 40.56 79 TRP A C 1
ATOM 557 O O . TRP A 1 79 ? 14.651 11.772 10.723 1.00 40.56 79 TRP A O 1
ATOM 567 N N . PRO A 1 80 ? 16.656 11.216 9.854 1.00 36.62 80 PRO A N 1
ATOM 568 C CA . PRO A 1 80 ? 17.090 12.599 9.706 1.00 36.62 80 PRO A CA 1
ATOM 569 C C . PRO A 1 80 ? 16.091 13.377 8.847 1.00 36.62 80 PRO A C 1
ATOM 571 O O . PRO A 1 80 ? 15.632 12.883 7.816 1.00 36.62 80 PRO A O 1
ATOM 574 N N . ALA A 1 81 ? 15.775 14.599 9.284 1.00 42.28 81 ALA A N 1
ATOM 575 C CA . ALA A 1 81 ? 14.849 15.520 8.622 1.00 42.28 81 ALA A CA 1
ATOM 576 C C . ALA A 1 81 ? 15.203 15.804 7.144 1.00 42.28 81 ALA A C 1
ATOM 578 O O . ALA A 1 81 ? 14.353 16.294 6.404 1.00 42.28 81 ALA A O 1
ATOM 579 N N . ASP A 1 82 ? 16.421 15.437 6.733 1.00 37.03 82 ASP A N 1
ATOM 580 C CA . ASP A 1 82 ? 17.024 15.716 5.430 1.00 37.03 82 ASP A CA 1
ATOM 581 C C . ASP A 1 82 ? 17.156 14.473 4.519 1.00 37.03 82 ASP A C 1
ATOM 583 O O . ASP A 1 82 ? 17.743 14.558 3.441 1.00 37.03 82 ASP A O 1
ATOM 587 N N . GLY A 1 83 ? 16.648 13.302 4.925 1.00 40.28 83 GLY A N 1
ATOM 588 C CA . GLY A 1 83 ? 16.622 12.114 4.060 1.00 40.28 83 GLY A CA 1
ATOM 589 C C . GLY A 1 83 ? 15.515 12.206 2.996 1.00 40.28 83 GLY A C 1
ATOM 590 O O . GLY A 1 83 ? 14.448 12.747 3.297 1.00 40.28 83 GLY A O 1
ATOM 591 N N . PRO A 1 84 ? 15.709 11.676 1.771 1.00 44.75 84 PRO A N 1
ATOM 592 C CA . PRO A 1 84 ? 14.658 11.698 0.759 1.00 44.75 84 PRO A CA 1
ATOM 593 C C . PRO A 1 84 ? 13.406 10.990 1.294 1.00 44.75 84 PRO A C 1
ATOM 595 O O . PRO A 1 84 ? 13.482 9.876 1.812 1.00 44.75 84 PRO A O 1
ATOM 598 N N . PHE A 1 85 ? 12.250 11.653 1.177 1.00 52.69 85 PHE A N 1
ATOM 599 C CA . PHE A 1 85 ? 10.923 11.138 1.541 1.00 52.69 85 PHE A CA 1
ATOM 600 C C . PHE A 1 85 ? 10.448 10.071 0.538 1.00 52.69 85 PHE A C 1
ATOM 602 O O . PHE A 1 85 ? 9.379 10.197 -0.058 1.00 52.69 85 PHE A O 1
ATOM 609 N N . GLY A 1 86 ? 11.283 9.061 0.302 1.00 62.19 86 GLY A N 1
ATOM 610 C CA . GLY A 1 86 ? 11.047 8.001 -0.665 1.00 62.19 86 GLY A CA 1
ATOM 611 C C . GLY A 1 86 ? 10.330 6.800 -0.060 1.00 62.19 86 GLY A C 1
ATOM 612 O O . GLY A 1 86 ? 10.364 6.567 1.157 1.00 62.19 86 GLY A O 1
ATOM 613 N N . ALA A 1 87 ? 9.706 6.020 -0.942 1.00 73.69 87 ALA A N 1
ATOM 614 C CA . ALA A 1 87 ? 9.394 4.633 -0.651 1.00 73.69 87 ALA A CA 1
ATOM 615 C C . ALA A 1 87 ? 10.680 3.892 -0.250 1.00 73.69 87 ALA A C 1
ATOM 617 O O . ALA A 1 87 ? 11.751 4.136 -0.806 1.00 73.69 87 ALA A O 1
ATOM 618 N N . LEU A 1 88 ? 10.570 2.984 0.714 1.00 84.62 88 LEU A N 1
ATOM 619 C CA . LEU A 1 88 ? 11.681 2.143 1.164 1.00 84.62 88 LEU A CA 1
ATOM 620 C C . LEU A 1 88 ? 11.285 0.676 1.051 1.00 84.62 88 LEU A C 1
ATOM 622 O O . LEU A 1 88 ? 10.145 0.331 1.357 1.00 84.62 88 LEU A O 1
ATOM 626 N N . ASP A 1 89 ? 12.224 -0.184 0.665 1.00 88.25 89 ASP A N 1
ATOM 627 C CA . ASP A 1 89 ? 12.066 -1.635 0.767 1.00 88.25 89 ASP A CA 1
ATOM 628 C C . ASP A 1 89 ? 12.891 -2.131 1.960 1.00 88.25 89 ASP A C 1
ATOM 630 O O . ASP A 1 89 ? 14.120 -2.113 1.935 1.00 88.25 89 ASP A O 1
ATOM 634 N N . LEU A 1 90 ? 12.201 -2.528 3.030 1.00 90.81 90 LEU A N 1
ATOM 635 C CA . LEU A 1 90 ? 12.780 -3.083 4.254 1.00 90.81 90 LEU A CA 1
ATOM 636 C C . LEU A 1 90 ? 12.553 -4.601 4.355 1.00 90.81 90 LEU A C 1
ATOM 638 O O . LEU A 1 90 ? 12.682 -5.164 5.440 1.00 90.81 90 LEU A O 1
ATOM 642 N N . THR A 1 91 ? 12.200 -5.266 3.247 1.00 91.62 91 THR A N 1
ATOM 643 C CA . THR A 1 91 ? 11.991 -6.726 3.208 1.00 91.62 91 THR A CA 1
ATOM 644 C C . THR A 1 91 ? 13.292 -7.526 3.184 1.00 91.62 91 THR A C 1
ATOM 646 O O . THR A 1 91 ? 13.268 -8.725 3.462 1.00 91.62 91 THR A O 1
ATOM 649 N N . GLY A 1 92 ? 14.409 -6.879 2.842 1.00 85.88 92 GLY A N 1
ATOM 650 C CA . GLY A 1 92 ? 15.741 -7.475 2.777 1.00 85.88 92 GLY A CA 1
ATOM 651 C C . GLY A 1 92 ? 16.658 -7.068 3.930 1.00 85.88 92 GLY A C 1
ATOM 652 O O . GLY A 1 92 ? 16.220 -6.599 4.982 1.00 85.88 92 GLY A O 1
ATOM 653 N N . ASP A 1 93 ? 17.959 -7.238 3.704 1.00 82.50 93 ASP A N 1
ATOM 654 C CA . ASP A 1 93 ? 18.985 -6.857 4.667 1.00 82.50 93 ASP A CA 1
ATOM 655 C C . ASP A 1 93 ? 19.076 -5.334 4.804 1.00 82.50 93 ASP A C 1
ATOM 657 O O . ASP A 1 93 ? 19.097 -4.592 3.822 1.00 82.50 93 ASP A O 1
ATOM 661 N N . HIS A 1 94 ? 19.182 -4.863 6.042 1.00 82.81 94 HIS A N 1
ATOM 662 C CA . HIS A 1 94 ? 19.301 -3.447 6.361 1.00 82.81 94 HIS A CA 1
ATOM 663 C C . HIS A 1 94 ? 20.422 -3.213 7.386 1.00 82.81 94 HIS A C 1
ATOM 665 O O . HIS A 1 94 ? 20.711 -4.086 8.213 1.00 82.81 94 HIS A O 1
ATOM 671 N N . PRO A 1 95 ? 21.030 -2.013 7.414 1.00 76.50 95 PRO A N 1
ATOM 672 C CA . PRO A 1 95 ? 21.947 -1.633 8.481 1.00 76.50 95 PRO A CA 1
ATOM 673 C C . PRO A 1 95 ? 21.319 -1.789 9.873 1.00 76.50 95 PRO A C 1
ATOM 675 O O . PRO A 1 95 ? 20.098 -1.693 10.053 1.00 76.50 95 PRO A O 1
ATOM 678 N N . ALA A 1 96 ? 22.160 -1.996 10.888 1.00 74.19 96 ALA A N 1
ATOM 679 C CA . ALA A 1 96 ? 21.704 -2.060 12.272 1.00 74.19 96 ALA A CA 1
ATOM 680 C C . ALA A 1 96 ? 20.976 -0.758 12.659 1.00 74.19 96 ALA A C 1
ATOM 682 O O . ALA A 1 96 ? 21.524 0.334 12.530 1.00 74.19 96 ALA A O 1
ATOM 683 N N . GLY A 1 97 ? 19.730 -0.882 13.125 1.00 73.19 97 GLY A N 1
ATOM 684 C CA . GLY A 1 97 ? 18.887 0.257 13.509 1.00 73.19 97 GLY A CA 1
ATOM 685 C C . GLY A 1 97 ? 18.144 0.957 12.363 1.00 73.19 97 GLY A C 1
ATOM 686 O O . GLY A 1 97 ? 17.362 1.859 12.646 1.00 73.19 97 GLY A O 1
ATOM 687 N N . ALA A 1 98 ? 18.338 0.542 11.105 1.00 77.50 98 ALA A N 1
ATOM 688 C CA . ALA A 1 98 ? 17.626 1.091 9.942 1.00 77.50 98 ALA A CA 1
ATOM 689 C C . ALA A 1 98 ? 16.406 0.253 9.501 1.00 77.50 98 ALA A C 1
ATOM 691 O O . ALA A 1 98 ? 15.654 0.675 8.626 1.00 77.50 98 ALA A O 1
ATOM 692 N N . GLY A 1 99 ? 16.221 -0.929 10.090 1.00 83.81 99 GLY A N 1
ATOM 693 C CA . GLY A 1 99 ? 15.157 -1.865 9.733 1.00 83.81 99 GLY A CA 1
ATOM 694 C C . GLY A 1 99 ? 13.875 -1.773 10.557 1.00 83.81 99 GLY A C 1
ATOM 695 O O . GLY A 1 99 ? 13.690 -0.824 11.325 1.00 83.81 99 GLY A O 1
ATOM 696 N N . PRO A 1 100 ? 12.997 -2.784 10.425 1.00 90.56 100 PRO A N 1
ATOM 697 C CA . PRO A 1 100 ? 11.778 -2.912 11.218 1.00 90.56 100 PRO A CA 1
ATOM 698 C C . PRO A 1 100 ? 12.071 -2.911 12.727 1.00 90.56 100 PRO A C 1
ATOM 700 O O . PRO A 1 100 ? 12.896 -3.687 13.222 1.00 90.56 100 PRO A O 1
ATOM 703 N N . ASP A 1 101 ? 11.381 -2.053 13.479 1.00 89.19 101 ASP A N 1
ATOM 704 C CA . ASP A 1 101 ? 11.500 -2.020 14.939 1.00 89.19 101 ASP A CA 1
ATOM 705 C C . ASP A 1 101 ? 10.695 -3.153 15.617 1.00 89.19 101 ASP A C 1
ATOM 707 O O . ASP A 1 101 ? 10.274 -4.120 14.983 1.00 89.19 101 ASP A O 1
ATOM 711 N N . ALA A 1 102 ? 10.546 -3.124 16.946 1.00 90.50 102 ALA A N 1
ATOM 712 C CA . ALA A 1 102 ? 9.802 -4.168 17.662 1.00 90.50 102 ALA A CA 1
ATOM 713 C C . ALA A 1 102 ? 8.303 -4.199 17.307 1.00 90.50 102 ALA A C 1
ATOM 715 O O . ALA A 1 102 ? 7.721 -5.279 17.230 1.00 90.50 102 ALA A O 1
ATOM 716 N N . VAL A 1 103 ? 7.698 -3.033 17.070 1.00 91.06 103 VAL A N 1
ATOM 717 C CA . VAL A 1 103 ? 6.280 -2.908 16.711 1.00 91.06 103 VAL A CA 1
ATOM 718 C C . VAL A 1 103 ? 6.073 -3.346 15.260 1.00 91.06 103 VAL A C 1
ATOM 720 O O . VAL A 1 103 ? 5.145 -4.104 14.981 1.00 91.06 103 VAL A O 1
ATOM 723 N N . ASP A 1 104 ? 6.992 -2.983 14.361 1.00 93.69 104 ASP A N 1
ATOM 724 C CA . ASP A 1 104 ? 6.966 -3.443 12.968 1.00 93.69 104 ASP A CA 1
ATOM 725 C C . ASP A 1 104 ? 7.123 -4.962 12.875 1.00 93.69 104 ASP A C 1
ATOM 727 O O . ASP A 1 104 ? 6.374 -5.619 12.157 1.00 93.69 104 ASP A O 1
ATOM 731 N N . ARG A 1 105 ? 8.052 -5.549 13.641 1.00 94.31 105 ARG A N 1
ATOM 732 C CA . ARG A 1 105 ? 8.221 -7.010 13.695 1.00 94.31 105 ARG A CA 1
ATOM 733 C C . ARG A 1 105 ? 6.966 -7.714 14.201 1.00 94.31 105 ARG A C 1
ATOM 735 O O . ARG A 1 105 ? 6.594 -8.731 13.634 1.00 94.31 105 ARG A O 1
ATOM 742 N N . GLY A 1 106 ? 6.279 -7.159 15.201 1.00 95.00 106 GLY A N 1
ATOM 743 C CA . GLY A 1 106 ? 4.985 -7.682 15.648 1.00 95.00 106 GLY A CA 1
ATOM 744 C C . GLY A 1 106 ? 3.928 -7.666 14.538 1.00 95.00 106 GLY A C 1
ATOM 745 O O . GLY A 1 106 ? 3.248 -8.666 14.323 1.00 95.00 106 GLY A O 1
ATOM 746 N N . ALA A 1 107 ? 3.832 -6.567 13.783 1.00 96.69 107 ALA A N 1
ATOM 747 C CA . ALA A 1 107 ? 2.922 -6.473 12.641 1.00 96.69 107 ALA A CA 1
ATOM 748 C C . ALA A 1 107 ? 3.281 -7.458 11.511 1.00 96.69 107 ALA A C 1
ATOM 750 O O . ALA A 1 107 ? 2.383 -8.068 10.929 1.00 96.69 107 ALA A O 1
ATOM 751 N N . ILE A 1 108 ? 4.577 -7.657 11.234 1.00 97.12 108 ILE A N 1
ATOM 752 C CA . ILE A 1 108 ? 5.073 -8.646 10.264 1.00 97.12 108 ILE A CA 1
ATOM 753 C C . ILE A 1 108 ? 4.702 -10.072 10.695 1.00 97.12 108 ILE A C 1
ATOM 755 O O . ILE A 1 108 ? 4.232 -10.856 9.875 1.00 97.12 108 ILE A O 1
ATOM 759 N N . GLU A 1 109 ? 4.887 -10.428 11.966 1.00 96.88 109 GLU A N 1
ATOM 760 C CA . GLU A 1 109 ? 4.513 -11.762 12.452 1.00 96.88 109 GLU A CA 1
ATOM 761 C C . GLU A 1 109 ? 3.002 -11.992 12.351 1.00 96.88 109 GLU A C 1
ATOM 763 O O . GLU A 1 109 ? 2.575 -13.051 11.903 1.00 96.88 109 GLU A O 1
ATOM 768 N N . LEU A 1 110 ? 2.184 -10.988 12.676 1.00 97.25 110 LEU A N 1
ATOM 769 C CA . LEU A 1 110 ? 0.728 -11.088 12.561 1.00 97.25 110 LEU A CA 1
ATOM 770 C C . LEU A 1 110 ? 0.266 -11.242 11.110 1.00 97.25 110 LEU A C 1
ATOM 772 O O . LEU A 1 110 ? -0.527 -12.135 10.817 1.00 97.25 110 LEU A O 1
ATOM 776 N N . VAL A 1 111 ? 0.767 -10.415 10.186 1.00 97.88 111 VAL A N 1
ATOM 777 C CA . VAL A 1 111 ? 0.308 -10.457 8.787 1.00 97.88 111 VAL A CA 1
ATOM 778 C C . VAL A 1 111 ? 0.633 -11.796 8.112 1.00 97.88 111 VAL A C 1
ATOM 780 O O . VAL A 1 111 ? -0.118 -12.239 7.250 1.00 97.88 111 VAL A O 1
ATOM 783 N N . ARG A 1 112 ? 1.693 -12.497 8.547 1.00 97.19 112 ARG A N 1
ATOM 784 C CA . ARG A 1 112 ? 2.038 -13.845 8.059 1.00 97.19 112 ARG A CA 1
ATOM 785 C C . ARG A 1 112 ? 0.970 -14.899 8.365 1.00 97.19 112 ARG A C 1
ATOM 787 O O . ARG A 1 112 ? 0.921 -15.906 7.664 1.00 97.19 112 ARG A O 1
ATOM 794 N N . PHE A 1 113 ? 0.129 -14.684 9.378 1.00 96.94 113 PHE A N 1
ATOM 795 C CA . PHE A 1 113 ? -0.996 -15.571 9.695 1.00 96.94 113 PHE A CA 1
ATOM 796 C C . PHE A 1 113 ? -2.251 -15.279 8.868 1.00 96.94 113 PHE A C 1
ATOM 798 O O . PHE A 1 113 ? -3.200 -16.056 8.937 1.00 96.94 113 PHE A O 1
ATOM 805 N N . VAL A 1 114 ? -2.274 -14.195 8.086 1.00 97.50 114 VAL A N 1
ATOM 806 C CA . VAL A 1 114 ? -3.389 -13.853 7.198 1.00 97.50 114 VAL A CA 1
ATOM 807 C C . VAL A 1 114 ? -3.169 -14.558 5.853 1.00 97.50 114 VAL A C 1
ATOM 809 O O . VAL A 1 114 ? -2.292 -14.133 5.096 1.00 97.50 114 VAL A O 1
ATOM 812 N N . PRO A 1 115 ? -3.946 -15.607 5.506 1.00 95.25 115 PRO A N 1
ATOM 813 C CA . PRO A 1 115 ? -3.676 -16.434 4.322 1.00 95.25 115 PRO A CA 1
ATOM 814 C C . PRO A 1 115 ? -3.672 -15.637 3.017 1.00 95.25 115 PRO A C 1
ATOM 816 O O . PRO A 1 115 ? -2.883 -15.916 2.115 1.00 95.25 115 PRO A O 1
ATOM 819 N N . ASP A 1 116 ? -4.508 -14.600 2.964 1.00 96.69 116 ASP A N 1
ATOM 820 C CA . ASP A 1 116 ? -4.723 -13.778 1.782 1.00 96.69 116 ASP A CA 1
ATOM 821 C C . ASP A 1 116 ? -3.826 -12.543 1.732 1.00 96.69 116 ASP A C 1
ATOM 823 O O . ASP A 1 116 ? -3.767 -11.906 0.688 1.00 96.69 116 ASP A O 1
ATOM 827 N N . ALA A 1 117 ? -3.020 -12.249 2.760 1.00 97.50 117 ALA A N 1
ATOM 828 C CA . ALA A 1 117 ? -2.106 -11.106 2.737 1.00 97.50 117 ALA A CA 1
ATOM 829 C C . ALA A 1 117 ? -0.868 -11.354 1.861 1.00 97.50 117 ALA A C 1
ATOM 831 O O . ALA A 1 117 ? -0.155 -12.346 2.040 1.00 97.50 117 ALA A O 1
ATOM 832 N N . VAL A 1 118 ? -0.600 -10.463 0.909 1.00 96.81 118 VAL A N 1
ATOM 833 C CA . VAL A 1 118 ? 0.550 -10.544 -0.009 1.00 96.81 118 VAL A CA 1
ATOM 834 C C . VAL A 1 118 ? 1.641 -9.534 0.318 1.00 96.81 118 VAL A C 1
ATOM 836 O O . VAL A 1 118 ? 2.796 -9.786 -0.022 1.00 96.81 118 VAL A O 1
ATOM 839 N N . ALA A 1 119 ? 1.310 -8.436 1.003 1.00 96.62 119 ALA A N 1
ATOM 840 C CA . ALA A 1 119 ? 2.291 -7.445 1.427 1.00 96.62 119 ALA A CA 1
ATOM 841 C C . ALA A 1 119 ? 1.816 -6.564 2.591 1.00 96.62 119 ALA A C 1
ATOM 843 O O . ALA A 1 119 ? 0.618 -6.416 2.844 1.00 96.62 119 ALA A O 1
ATOM 844 N N . LEU A 1 120 ? 2.791 -5.975 3.285 1.00 96.81 120 LEU A N 1
ATOM 845 C CA . LEU A 1 120 ? 2.615 -5.064 4.412 1.00 96.81 120 LEU A CA 1
ATOM 846 C C . LEU A 1 120 ? 3.531 -3.851 4.244 1.00 96.81 120 LEU A C 1
ATOM 848 O O . LEU A 1 120 ? 4.743 -4.006 4.082 1.00 96.81 120 LEU A O 1
ATOM 852 N N . TRP A 1 121 ? 2.968 -2.655 4.384 1.00 95.06 121 TRP A N 1
ATOM 853 C CA . TRP A 1 121 ? 3.703 -1.393 4.422 1.00 95.06 121 TRP A CA 1
ATOM 854 C C . TRP A 1 121 ? 3.477 -0.680 5.744 1.00 95.06 121 TRP A C 1
ATOM 856 O O . TRP A 1 121 ? 2.405 -0.778 6.337 1.00 95.06 121 TRP A O 1
ATOM 866 N N . ARG A 1 122 ? 4.470 0.103 6.156 1.00 93.44 122 ARG A N 1
ATOM 867 C CA . ARG A 1 122 ? 4.380 1.093 7.228 1.00 93.44 122 ARG A CA 1
ATOM 868 C C . ARG A 1 122 ? 4.305 2.494 6.638 1.00 93.44 122 ARG A C 1
ATOM 870 O O . ARG A 1 122 ? 5.115 2.856 5.788 1.00 93.44 122 ARG A O 1
ATOM 877 N N . SER A 1 123 ? 3.401 3.302 7.167 1.00 89.00 123 SER A N 1
ATOM 878 C CA . SER A 1 123 ? 3.273 4.732 6.886 1.00 89.00 123 SER A CA 1
ATOM 879 C C . SER A 1 123 ? 3.085 5.512 8.187 1.00 89.00 123 SER A C 1
ATOM 881 O O . SER A 1 123 ? 2.763 4.935 9.223 1.00 89.00 123 SER A O 1
ATOM 883 N N . TRP A 1 124 ? 3.202 6.833 8.133 1.00 84.88 124 TRP A N 1
ATOM 884 C CA . TRP A 1 124 ? 2.917 7.718 9.262 1.00 84.88 124 TRP A CA 1
ATOM 885 C C . TRP A 1 124 ? 1.882 8.763 8.875 1.00 84.88 124 TRP A C 1
ATOM 887 O O . TRP A 1 124 ? 1.988 9.368 7.811 1.00 84.88 124 TRP A O 1
ATOM 897 N N . ARG A 1 125 ? 0.894 8.973 9.746 1.00 80.19 125 ARG A N 1
ATOM 898 C CA . ARG A 1 125 ? -0.111 10.033 9.654 1.00 80.19 125 ARG A CA 1
ATOM 899 C C . ARG A 1 125 ? 0.294 11.166 10.587 1.00 80.19 125 ARG A C 1
ATOM 901 O O . ARG A 1 125 ? 0.482 10.942 11.777 1.00 80.19 125 ARG A O 1
ATOM 908 N N . PHE A 1 126 ? 0.381 12.383 10.064 1.00 75.94 126 PHE A N 1
ATOM 909 C CA . PHE A 1 126 ? 0.632 13.574 10.875 1.00 75.94 126 PHE A CA 1
ATOM 910 C C . PHE A 1 126 ? -0.612 14.472 10.923 1.00 75.94 126 PHE A C 1
ATOM 912 O O . PHE A 1 126 ? -1.320 14.571 9.914 1.00 75.94 126 PHE A O 1
ATOM 919 N N . PRO A 1 127 ? -0.884 15.148 12.056 1.00 68.88 127 PRO A N 1
ATOM 920 C CA . PRO A 1 127 ? -1.941 16.151 12.124 1.00 68.88 127 PRO A CA 1
ATOM 921 C 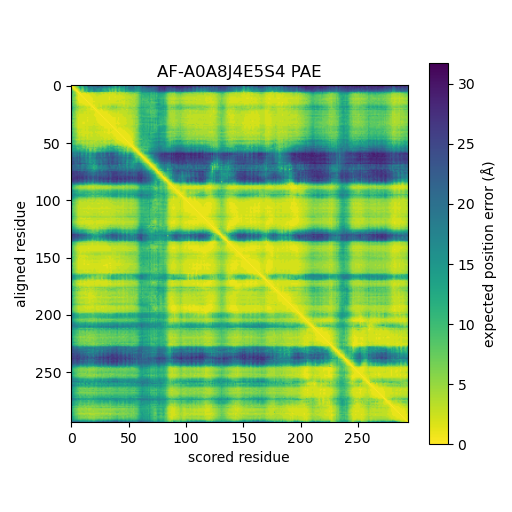C . PRO A 1 127 ? -1.716 17.278 11.107 1.00 68.88 127 PRO A C 1
ATOM 923 O O . PRO A 1 127 ? -0.581 17.693 10.857 1.00 68.88 127 PRO A O 1
ATOM 926 N N . ALA A 1 128 ? -2.799 17.806 10.536 1.00 64.88 128 ALA A N 1
ATOM 927 C CA . ALA A 1 128 ? -2.722 18.928 9.605 1.00 64.88 128 ALA A CA 1
ATOM 928 C C . ALA A 1 128 ? -2.091 20.161 10.282 1.00 64.88 128 ALA A C 1
ATOM 930 O O . ALA A 1 128 ? -2.448 20.518 11.403 1.00 64.88 128 ALA A O 1
ATOM 931 N N . GLY A 1 129 ? -1.142 20.812 9.604 1.00 55.38 129 GLY A N 1
ATOM 932 C CA . GLY A 1 129 ? -0.448 22.001 10.120 1.00 55.38 129 GLY A CA 1
ATOM 933 C C . GLY A 1 129 ? 0.646 21.723 11.159 1.00 55.38 129 GLY A C 1
ATOM 934 O O . GLY A 1 129 ? 1.349 22.653 11.552 1.00 55.38 129 GLY A O 1
ATOM 935 N N . ALA A 1 130 ? 0.848 20.468 11.569 1.00 57.69 130 ALA A N 1
ATOM 936 C CA . ALA A 1 130 ? 1.984 20.093 12.398 1.00 57.69 130 ALA A CA 1
ATOM 937 C C . ALA A 1 130 ? 3.289 20.212 11.592 1.00 57.69 130 ALA A C 1
ATOM 939 O O . ALA A 1 130 ? 3.463 19.572 10.551 1.00 57.69 130 ALA A O 1
ATOM 940 N N . THR A 1 131 ? 4.236 21.023 12.067 1.00 52.75 131 THR A N 1
ATOM 941 C CA . THR A 1 131 ? 5.608 20.987 11.550 1.00 52.75 131 THR A CA 1
ATOM 942 C C . THR A 1 131 ? 6.242 19.661 11.958 1.00 52.75 131 THR A C 1
ATOM 944 O O . THR A 1 131 ? 6.279 19.338 13.141 1.00 52.75 131 THR A O 1
ATOM 947 N N . ARG A 1 132 ? 6.762 18.904 10.983 1.00 55.31 132 ARG A N 1
ATOM 948 C CA . ARG A 1 132 ? 7.332 17.547 11.154 1.00 55.31 132 ARG A CA 1
ATOM 949 C C . ARG A 1 132 ? 8.457 17.451 12.199 1.00 55.31 132 ARG A C 1
ATOM 951 O O . ARG A 1 132 ? 8.791 16.356 12.635 1.00 55.31 132 ARG A O 1
ATOM 958 N N . ALA A 1 133 ? 9.051 18.577 12.595 1.00 54.31 133 ALA A N 1
ATOM 959 C CA . ALA A 1 133 ? 10.051 18.625 13.651 1.00 54.31 133 ALA A CA 1
ATOM 960 C C . ALA A 1 133 ? 9.389 18.486 15.035 1.00 54.31 133 ALA A C 1
ATOM 962 O O . ALA A 1 133 ? 8.808 19.440 15.549 1.00 54.31 133 ALA A O 1
ATOM 963 N N . GLY A 1 134 ? 9.512 17.301 15.640 1.00 52.34 134 GLY A N 1
ATOM 964 C CA . GLY A 1 134 ? 9.170 17.067 17.049 1.00 52.34 134 GLY A CA 1
ATOM 965 C C . GLY A 1 134 ? 7.720 16.669 17.339 1.00 52.34 134 GLY A C 1
ATOM 966 O O . GLY A 1 134 ? 7.326 16.708 18.501 1.00 52.34 134 GLY A O 1
ATOM 967 N N . VAL A 1 135 ? 6.935 16.291 16.323 1.00 57.66 135 VAL A N 1
ATOM 968 C CA . VAL A 1 135 ? 5.571 15.763 16.502 1.00 57.66 135 VAL A CA 1
ATOM 969 C C . VAL A 1 135 ? 5.570 14.258 16.259 1.00 57.66 135 VAL A C 1
ATOM 971 O O . VAL A 1 135 ? 5.994 13.802 15.196 1.00 57.66 135 VAL A O 1
ATOM 974 N N . ASP A 1 136 ? 5.064 13.502 17.231 1.00 66.00 136 ASP A N 1
ATOM 975 C CA . ASP A 1 136 ? 4.843 12.064 17.098 1.00 66.00 136 ASP A CA 1
ATOM 976 C C . ASP A 1 136 ? 3.668 11.830 16.137 1.00 66.00 136 ASP A C 1
ATOM 978 O O . ASP A 1 136 ? 2.513 12.108 16.458 1.00 66.00 136 ASP A O 1
ATOM 982 N N . GLY A 1 137 ? 3.964 11.380 14.917 1.00 76.12 137 GLY A N 1
ATOM 983 C CA . GLY A 1 137 ? 2.930 10.941 13.981 1.00 76.12 137 GLY A CA 1
ATOM 984 C C . GLY A 1 137 ? 2.262 9.650 14.463 1.00 76.12 137 GLY A C 1
ATOM 985 O O . GLY A 1 137 ? 2.890 8.831 15.135 1.00 76.12 137 GLY A O 1
ATOM 986 N N . THR A 1 138 ? 1.012 9.418 14.065 1.00 83.06 138 THR A N 1
ATOM 987 C CA . THR A 1 138 ? 0.360 8.122 14.270 1.00 83.06 138 THR A CA 1
ATOM 988 C C . THR A 1 138 ? 0.931 7.121 13.272 1.00 83.06 138 THR A C 1
ATOM 990 O O . THR A 1 138 ? 0.883 7.334 12.054 1.00 83.06 138 THR A O 1
ATOM 993 N N . ARG A 1 139 ? 1.468 6.003 13.767 1.00 87.94 139 ARG A N 1
ATOM 994 C CA . ARG A 1 139 ? 1.912 4.901 12.907 1.00 87.94 139 ARG A CA 1
ATOM 995 C C . ARG A 1 139 ? 0.705 4.256 12.234 1.00 87.94 139 ARG A C 1
ATOM 997 O O . ARG A 1 139 ? -0.308 3.999 12.872 1.00 87.94 139 ARG A O 1
ATOM 1004 N N . GLY A 1 140 ? 0.824 3.956 10.950 1.00 90.19 140 GLY A N 1
ATOM 1005 C CA . GLY A 1 140 ? -0.162 3.191 10.205 1.00 90.19 140 GLY A CA 1
ATOM 1006 C C . GLY A 1 140 ? 0.473 2.032 9.455 1.00 90.19 140 GLY A C 1
ATOM 1007 O O . GLY A 1 140 ? 1.627 2.110 9.037 1.00 90.19 140 GLY A O 1
ATOM 1008 N N . TYR A 1 141 ? -0.307 0.980 9.253 1.00 94.31 141 TYR A N 1
ATOM 1009 C CA . TYR A 1 141 ? 0.035 -0.137 8.391 1.00 94.31 141 TYR A CA 1
ATOM 1010 C C . TYR A 1 141 ? -0.975 -0.256 7.260 1.00 94.31 141 TYR A C 1
ATOM 1012 O O . TYR A 1 141 ? -2.175 -0.074 7.468 1.00 94.31 141 TYR A O 1
ATOM 1020 N N . LEU A 1 142 ? -0.483 -0.567 6.066 1.00 95.25 142 LEU A N 1
ATOM 1021 C CA . LEU A 1 142 ? -1.307 -0.935 4.923 1.00 95.25 142 LEU A CA 1
ATOM 1022 C C . LEU A 1 142 ? -1.048 -2.406 4.608 1.00 95.25 142 LEU A C 1
ATOM 1024 O O . LEU A 1 142 ? 0.101 -2.803 4.440 1.00 95.25 142 LEU A O 1
ATOM 1028 N N . VAL A 1 143 ? -2.106 -3.202 4.532 1.00 97.12 143 VAL A N 1
ATOM 1029 C CA . VAL A 1 143 ? -2.071 -4.633 4.228 1.00 97.12 143 VAL A CA 1
ATOM 1030 C C . VAL A 1 143 ? -2.738 -4.844 2.880 1.00 97.12 143 VAL A C 1
ATOM 1032 O O . VAL A 1 143 ? -3.914 -4.522 2.706 1.00 97.12 143 VAL A O 1
ATOM 1035 N N . ARG A 1 144 ? -1.995 -5.410 1.936 1.00 96.81 144 ARG A N 1
ATOM 1036 C CA . ARG A 1 144 ? -2.532 -5.845 0.648 1.00 96.81 144 ARG A CA 1
ATOM 1037 C C . ARG A 1 144 ? -2.963 -7.298 0.767 1.00 96.81 144 ARG A C 1
ATOM 1039 O O . ARG A 1 144 ? -2.134 -8.144 1.109 1.00 96.81 144 ARG A O 1
ATOM 1046 N N . LEU A 1 145 ? -4.230 -7.585 0.493 1.00 96.94 145 LEU A N 1
ATOM 1047 C CA . LEU A 1 145 ? -4.734 -8.951 0.303 1.00 96.94 145 LEU A CA 1
ATOM 1048 C C . LEU A 1 145 ? -4.585 -9.376 -1.160 1.00 96.94 145 LEU A C 1
ATOM 1050 O O . LEU A 1 145 ? -4.153 -8.558 -1.949 1.00 96.94 145 LEU A O 1
ATOM 1054 N N . VAL A 1 146 ? -4.916 -10.603 -1.549 1.00 95.44 146 VAL A N 1
ATOM 1055 C CA . VAL A 1 146 ? -5.116 -10.966 -2.967 1.00 95.44 146 VAL A CA 1
ATOM 1056 C C . VAL A 1 146 ? -6.397 -10.319 -3.523 1.00 95.44 146 VAL A C 1
ATOM 1058 O O . VAL A 1 146 ? -7.294 -9.967 -2.754 1.00 95.44 146 VAL A O 1
ATOM 1061 N N . ASP A 1 147 ? -6.481 -10.138 -4.844 1.00 91.62 147 ASP A N 1
ATOM 1062 C CA . ASP A 1 147 ? -7.609 -9.457 -5.513 1.00 91.62 147 ASP A CA 1
ATOM 1063 C C . ASP A 1 147 ? -8.947 -10.172 -5.295 1.00 91.62 147 ASP A C 1
ATOM 1065 O O . ASP A 1 147 ? -9.989 -9.534 -5.162 1.00 91.62 147 ASP A O 1
ATOM 1069 N N . ASP A 1 148 ? -8.909 -11.501 -5.236 1.00 92.38 148 ASP A N 1
ATOM 1070 C CA . ASP A 1 148 ? -10.057 -12.392 -5.087 1.00 92.38 148 ASP A CA 1
ATOM 1071 C C . ASP A 1 148 ? -10.364 -12.757 -3.627 1.00 92.38 148 ASP A C 1
ATOM 1073 O O . ASP A 1 148 ? -11.189 -13.636 -3.372 1.00 92.38 148 ASP A O 1
ATOM 1077 N N . ALA A 1 149 ? -9.740 -12.073 -2.658 1.00 94.56 149 ALA A N 1
ATOM 1078 C CA . ALA A 1 149 ? -10.051 -12.272 -1.247 1.00 94.56 149 ALA A CA 1
ATOM 1079 C C . ALA A 1 149 ? -11.552 -12.003 -0.986 1.00 94.56 149 ALA A C 1
ATOM 1081 O O . ALA A 1 149 ? -12.089 -11.031 -1.536 1.00 94.56 149 ALA A O 1
ATOM 1082 N N . PRO A 1 150 ? -12.227 -12.809 -0.140 1.00 93.69 150 PRO A N 1
ATOM 1083 C CA . PRO A 1 150 ? -13.633 -12.617 0.218 1.00 93.69 150 PRO A CA 1
ATOM 1084 C C . PRO A 1 150 ? -13.966 -11.190 0.677 1.00 93.69 150 PRO A C 1
ATOM 1086 O O . PRO A 1 150 ? -13.151 -10.517 1.305 1.00 93.69 150 PRO A O 1
ATOM 1089 N N . ASP A 1 151 ? -15.180 -10.720 0.386 1.00 89.25 151 ASP A N 1
ATOM 1090 C CA . ASP A 1 151 ? -15.606 -9.334 0.650 1.00 89.25 151 ASP A CA 1
ATOM 1091 C C . ASP A 1 151 ? -15.583 -8.946 2.144 1.00 89.25 151 ASP A C 1
ATOM 1093 O O . ASP A 1 151 ? -15.366 -7.783 2.490 1.00 89.25 151 ASP A O 1
ATOM 1097 N N . ASP A 1 152 ? -15.752 -9.916 3.042 1.00 91.38 152 ASP A N 1
ATOM 1098 C CA . ASP A 1 152 ? -15.686 -9.757 4.496 1.00 91.38 152 ASP A CA 1
ATOM 1099 C C . ASP A 1 152 ? -14.256 -9.844 5.060 1.00 91.38 152 ASP A C 1
ATOM 1101 O O . ASP A 1 152 ? -14.017 -9.453 6.209 1.00 91.38 152 ASP A O 1
ATOM 1105 N N . HIS A 1 153 ? -13.277 -10.296 4.269 1.00 94.50 153 HIS A N 1
ATOM 1106 C CA . HIS A 1 153 ? -11.889 -10.405 4.717 1.00 94.50 153 HIS A CA 1
ATOM 1107 C C . HIS A 1 153 ? -11.241 -9.044 4.999 1.00 94.50 153 HIS A C 1
ATOM 1109 O O . HIS A 1 153 ? -10.677 -8.906 6.086 1.00 94.50 153 HIS A O 1
ATOM 1115 N N . PRO A 1 154 ? -11.300 -8.017 4.122 1.00 95.06 154 PRO A N 1
ATOM 1116 C CA . PRO A 1 154 ? -10.687 -6.724 4.414 1.00 95.06 154 PRO A CA 1
ATOM 1117 C C . PRO A 1 154 ? -11.095 -6.116 5.769 1.00 95.06 154 PRO A C 1
ATOM 1119 O O . PRO A 1 154 ? -10.190 -5.806 6.553 1.00 95.06 154 PRO A O 1
ATOM 1122 N N . PRO A 1 155 ? -12.395 -5.984 6.115 1.00 94.19 155 PRO A N 1
ATOM 1123 C CA . PRO A 1 155 ? -12.776 -5.446 7.420 1.00 94.19 155 PRO A CA 1
ATOM 1124 C C . PRO A 1 155 ? -12.395 -6.371 8.584 1.00 94.19 155 PRO A C 1
ATOM 1126 O O . PRO A 1 155 ? -11.924 -5.885 9.615 1.00 94.19 155 PRO A O 1
ATOM 1129 N N . THR A 1 156 ? -12.519 -7.693 8.419 1.00 95.50 156 THR A N 1
ATOM 1130 C CA . THR A 1 156 ? -12.158 -8.674 9.457 1.00 95.50 156 THR A CA 1
ATOM 1131 C C . THR A 1 156 ? -10.665 -8.645 9.776 1.00 95.50 156 THR A C 1
ATOM 1133 O O . THR A 1 156 ? -10.276 -8.558 10.942 1.00 95.50 156 THR A O 1
ATOM 1136 N N . VAL A 1 157 ? -9.811 -8.659 8.749 1.00 97.12 157 VAL A N 1
ATOM 1137 C CA . VAL A 1 157 ? -8.351 -8.571 8.895 1.00 97.12 157 VAL A CA 1
ATOM 1138 C C . VAL A 1 157 ? -7.958 -7.232 9.508 1.00 97.12 157 VAL A C 1
ATOM 1140 O O . VAL A 1 157 ? -7.100 -7.204 10.391 1.00 97.12 157 VAL A O 1
ATOM 1143 N N . ALA A 1 158 ? -8.597 -6.134 9.088 1.00 95.56 158 ALA A N 1
ATOM 1144 C CA . ALA A 1 158 ? -8.313 -4.809 9.626 1.00 95.56 158 ALA A CA 1
ATOM 1145 C C . ALA A 1 158 ? -8.573 -4.771 11.134 1.00 95.56 158 ALA A C 1
ATOM 1147 O O . ALA A 1 158 ? -7.681 -4.396 11.889 1.00 95.56 158 ALA A O 1
ATOM 1148 N N . ALA A 1 159 ? -9.753 -5.214 11.578 1.00 94.75 159 ALA A N 1
ATOM 1149 C CA . ALA A 1 159 ? -10.113 -5.253 12.993 1.00 94.75 159 ALA A CA 1
ATOM 1150 C C . ALA A 1 159 ? -9.230 -6.217 13.800 1.00 94.75 159 ALA A C 1
ATOM 1152 O O . ALA A 1 159 ? -8.765 -5.869 14.885 1.00 94.75 159 ALA A O 1
ATOM 1153 N N . TRP A 1 160 ? -8.947 -7.408 13.263 1.00 95.94 160 TRP A N 1
ATOM 1154 C CA . TRP A 1 160 ? -8.093 -8.387 13.932 1.00 95.94 160 TRP A CA 1
ATOM 1155 C C . TRP A 1 160 ? -6.672 -7.854 14.134 1.00 95.94 160 TRP A C 1
ATOM 1157 O O . TRP A 1 160 ? -6.168 -7.872 15.255 1.00 95.94 160 TRP A O 1
ATOM 1167 N N . MET A 1 161 ? -6.031 -7.317 13.094 1.00 96.06 161 MET A N 1
ATOM 1168 C CA . MET A 1 161 ? -4.699 -6.726 13.239 1.00 96.06 161 MET A CA 1
ATOM 1169 C C . MET A 1 161 ? -4.727 -5.494 14.149 1.00 96.06 161 MET A C 1
ATOM 1171 O O . MET A 1 161 ? -3.843 -5.351 14.987 1.00 96.06 161 MET A O 1
ATOM 1175 N N . GLN A 1 162 ? -5.754 -4.644 14.050 1.00 93.56 162 GLN A N 1
ATOM 1176 C CA . GLN A 1 162 ? -5.916 -3.456 14.898 1.00 93.56 162 GLN A CA 1
ATOM 1177 C C . GLN A 1 162 ? -5.948 -3.822 16.390 1.00 93.56 162 GLN A C 1
ATOM 1179 O O . GLN A 1 162 ? -5.397 -3.093 17.205 1.00 93.56 162 GLN A O 1
ATOM 1184 N N . ALA A 1 163 ? -6.542 -4.968 16.739 1.00 93.19 163 ALA A N 1
ATOM 1185 C CA . ALA A 1 163 ? -6.615 -5.465 18.111 1.00 93.19 163 ALA A CA 1
ATOM 1186 C C . ALA A 1 163 ? -5.349 -6.200 18.592 1.00 93.19 163 ALA A C 1
ATOM 1188 O O . ALA A 1 163 ? -5.185 -6.391 19.796 1.00 93.19 163 ALA A O 1
ATOM 1189 N N . ASN A 1 164 ? -4.481 -6.654 17.681 1.00 94.69 164 ASN A N 1
ATOM 1190 C CA . ASN A 1 164 ? -3.364 -7.546 18.017 1.00 94.69 164 ASN A CA 1
ATOM 1191 C C . ASN A 1 164 ? -1.974 -6.929 17.801 1.00 94.69 164 ASN A C 1
ATOM 1193 O O . ASN A 1 164 ? -1.010 -7.403 18.404 1.00 94.69 164 ASN A O 1
ATOM 1197 N N . VAL A 1 165 ? -1.830 -5.893 16.966 1.00 92.56 165 VAL A N 1
ATOM 1198 C CA . VAL A 1 165 ? -0.539 -5.211 16.792 1.00 92.56 165 VAL A CA 1
ATOM 1199 C C . VAL A 1 165 ? -0.193 -4.458 18.077 1.00 92.56 165 VAL A C 1
ATOM 1201 O O . VAL A 1 165 ? -0.932 -3.592 18.531 1.00 92.56 165 VAL A O 1
ATOM 1204 N N . ALA A 1 166 ? 0.961 -4.780 18.657 1.00 84.06 166 ALA A N 1
ATOM 1205 C CA . ALA A 1 166 ? 1.453 -4.119 19.858 1.00 84.06 166 ALA A CA 1
ATOM 1206 C C . ALA A 1 166 ? 1.945 -2.688 19.572 1.00 84.06 166 ALA A C 1
ATOM 1208 O O . ALA A 1 166 ? 2.472 -2.408 18.498 1.00 84.06 166 ALA A O 1
ATOM 1209 N N . GLY A 1 167 ? 1.872 -1.812 20.575 1.00 81.75 167 GLY A N 1
ATOM 1210 C CA . GLY A 1 167 ? 2.365 -0.433 20.501 1.00 81.75 167 GLY A CA 1
ATOM 1211 C C . GLY A 1 167 ? 1.244 0.604 20.613 1.00 81.75 167 GLY A C 1
ATOM 1212 O O . GLY A 1 167 ? 0.099 0.230 20.847 1.00 81.75 167 GLY A O 1
ATOM 1213 N N . PRO A 1 168 ? 1.569 1.903 20.501 1.00 77.50 168 PRO A N 1
ATOM 1214 C CA . PRO A 1 168 ? 0.568 2.964 20.550 1.00 77.50 168 PRO A CA 1
ATOM 1215 C C . PRO A 1 168 ? -0.339 2.889 19.315 1.00 77.50 168 PRO A C 1
ATOM 1217 O O . PRO A 1 168 ? 0.126 3.157 18.207 1.00 77.50 168 PRO A O 1
ATOM 1220 N N . ASP A 1 169 ? -1.589 2.473 19.542 1.00 79.50 169 ASP A N 1
ATOM 1221 C CA . ASP A 1 169 ? -2.755 2.419 18.644 1.00 79.50 169 ASP A CA 1
ATOM 1222 C C . ASP A 1 169 ? -2.460 2.644 17.144 1.00 79.50 169 ASP A C 1
ATOM 1224 O O . ASP A 1 169 ? -2.807 3.685 16.577 1.00 79.50 169 ASP A O 1
ATOM 1228 N N . PRO A 1 170 ? -1.802 1.685 16.461 1.00 85.12 170 PRO A N 1
ATOM 1229 C CA . PRO A 1 170 ? -1.417 1.862 15.068 1.00 85.12 170 PRO A CA 1
ATOM 1230 C C . PRO A 1 170 ? -2.626 1.717 14.144 1.00 85.12 170 PRO A C 1
ATOM 1232 O O . PRO A 1 170 ? -3.382 0.762 14.256 1.00 85.12 170 PRO A O 1
ATOM 1235 N N . LEU A 1 171 ? -2.790 2.599 13.161 1.00 90.31 171 LEU A N 1
ATOM 1236 C CA . LEU A 1 171 ? -3.910 2.526 12.216 1.00 90.31 171 LEU A CA 1
ATOM 1237 C C . LEU A 1 171 ? -3.720 1.397 11.196 1.00 90.31 171 LEU A C 1
ATOM 1239 O O . LEU A 1 171 ? -2.800 1.467 10.383 1.00 90.31 171 LEU A O 1
ATOM 1243 N N . ILE A 1 172 ? -4.621 0.415 11.150 1.00 94.25 172 ILE A N 1
ATOM 1244 C CA . ILE A 1 172 ? -4.553 -0.686 10.172 1.00 94.25 172 ILE A CA 1
ATOM 1245 C C . ILE A 1 172 ? -5.497 -0.470 8.989 1.00 94.25 172 ILE A C 1
ATOM 1247 O O . ILE A 1 172 ? -6.714 -0.467 9.140 1.00 94.25 172 ILE A O 1
ATOM 1251 N N . ARG A 1 173 ? -4.949 -0.378 7.779 1.00 94.00 173 ARG A N 1
ATOM 1252 C CA . ARG A 1 173 ? -5.705 -0.304 6.520 1.00 94.00 173 ARG A CA 1
ATOM 1253 C C . ARG A 1 173 ? -5.507 -1.591 5.738 1.00 94.00 173 ARG A C 1
ATOM 1255 O O . ARG A 1 173 ? -4.382 -2.059 5.617 1.00 94.00 173 ARG A O 1
ATOM 1262 N N . VAL A 1 174 ? -6.580 -2.139 5.183 1.00 96.19 174 VAL A N 1
ATOM 1263 C CA . VAL A 1 174 ? -6.544 -3.384 4.404 1.00 96.19 174 VAL A CA 1
ATOM 1264 C C . VAL A 1 174 ? -7.228 -3.146 3.066 1.00 96.19 174 VAL A C 1
ATOM 1266 O O . VAL A 1 174 ? -8.261 -2.484 3.035 1.00 96.19 174 VAL A O 1
ATOM 1269 N N . TYR A 1 175 ? -6.662 -3.643 1.971 1.00 94.69 175 TYR A N 1
ATOM 1270 C CA . TYR A 1 175 ? -7.185 -3.422 0.620 1.00 94.69 175 TYR A CA 1
ATOM 1271 C C . TYR A 1 175 ? -6.863 -4.596 -0.314 1.00 94.69 175 TYR A C 1
ATOM 1273 O O . TYR A 1 175 ? -5.888 -5.319 -0.094 1.00 94.69 175 TYR A O 1
ATOM 1281 N N . ARG A 1 176 ? -7.682 -4.781 -1.358 1.00 92.06 176 ARG A N 1
ATOM 1282 C CA . ARG A 1 176 ? -7.509 -5.809 -2.406 1.00 92.06 176 ARG A CA 1
ATOM 1283 C C . ARG A 1 176 ? -6.954 -5.258 -3.713 1.00 92.06 176 ARG A C 1
ATOM 1285 O O . ARG A 1 176 ? -6.796 -5.993 -4.665 1.00 92.06 176 ARG A O 1
ATOM 1292 N N . GLY A 1 177 ? -6.710 -3.963 -3.811 1.00 86.31 177 GLY A N 1
ATOM 1293 C CA . GLY A 1 177 ? -6.126 -3.368 -5.007 1.00 86.31 177 GLY A CA 1
ATOM 1294 C C . GLY A 1 177 ? -5.998 -1.867 -4.849 1.00 86.31 177 GLY A C 1
ATOM 1295 O O . GLY A 1 177 ? -6.817 -1.234 -4.183 1.00 86.31 177 GLY A O 1
ATOM 1296 N N . GLU A 1 178 ? -4.967 -1.271 -5.442 1.00 81.75 178 GLU A N 1
ATOM 1297 C CA . GLU A 1 178 ? -4.718 0.171 -5.299 1.00 81.75 178 GLU A CA 1
ATOM 1298 C C . GLU A 1 178 ? -5.863 1.045 -5.847 1.00 81.75 178 GLU A C 1
ATOM 1300 O O . GLU A 1 178 ? -6.024 2.203 -5.450 1.00 81.75 178 GLU A O 1
ATOM 1305 N N . SER A 1 179 ? -6.699 0.494 -6.732 1.00 79.44 179 SER A N 1
ATOM 1306 C CA . SER A 1 179 ? -7.913 1.143 -7.236 1.00 79.44 179 SER A CA 1
ATOM 1307 C C . SER A 1 179 ? -8.997 1.318 -6.163 1.00 79.44 179 SER A C 1
ATOM 1309 O O . SER A 1 179 ? -9.811 2.237 -6.269 1.00 79.44 179 SER A O 1
ATOM 1311 N N . GLU A 1 180 ? -8.995 0.493 -5.110 1.00 82.81 180 GLU A N 1
ATOM 1312 C CA . GLU A 1 180 ? -9.878 0.651 -3.949 1.00 82.81 180 GLU A CA 1
ATOM 1313 C C . GLU A 1 180 ? -9.407 1.778 -3.021 1.00 82.81 180 GLU A C 1
ATOM 1315 O O . GLU A 1 180 ? -10.220 2.357 -2.296 1.00 82.81 180 GLU A O 1
ATOM 1320 N N . LEU A 1 181 ? -8.109 2.100 -3.045 1.00 84.50 181 LEU A N 1
ATOM 1321 C CA . LEU A 1 181 ? -7.519 3.095 -2.161 1.00 84.50 181 LEU A CA 1
ATOM 1322 C C . LEU A 1 181 ? -7.908 4.519 -2.595 1.00 84.50 181 LEU A C 1
ATOM 1324 O O . LEU A 1 181 ? -7.779 4.889 -3.764 1.00 84.50 181 LEU A O 1
ATOM 1328 N N . PRO A 1 182 ? -8.322 5.389 -1.666 1.00 82.00 182 PRO A N 1
ATOM 1329 C CA . PRO A 1 182 ? -8.394 6.825 -1.912 1.00 82.00 182 PRO A CA 1
ATOM 1330 C C . PRO A 1 182 ? -7.017 7.419 -2.244 1.00 82.00 182 PRO A C 1
ATOM 1332 O O . PRO A 1 182 ? -5.987 6.884 -1.837 1.00 82.00 182 PRO A O 1
ATOM 1335 N N . VAL A 1 183 ? -6.995 8.586 -2.906 1.00 76.25 183 VAL A N 1
ATOM 1336 C CA . VAL A 1 183 ? -5.751 9.290 -3.296 1.00 76.25 183 VAL A CA 1
ATOM 1337 C C . VAL A 1 183 ? -4.770 9.415 -2.129 1.00 76.25 183 VAL A C 1
ATOM 1339 O O . VAL A 1 183 ? -3.608 9.060 -2.277 1.00 76.25 183 VAL A O 1
ATOM 1342 N N . HIS A 1 184 ? -5.235 9.854 -0.956 1.00 75.06 184 HIS A N 1
ATOM 1343 C CA . HIS A 1 184 ? -4.360 10.016 0.203 1.00 75.06 184 HIS A CA 1
ATOM 1344 C C . HIS A 1 184 ? -3.760 8.677 0.670 1.00 75.06 184 HIS A C 1
ATOM 1346 O O . HIS A 1 184 ? -2.595 8.631 1.033 1.00 75.06 184 HIS A O 1
ATOM 1352 N N . GLN A 1 185 ? -4.493 7.562 0.613 1.00 82.75 185 GLN A N 1
ATOM 1353 C CA . GLN A 1 185 ? -3.937 6.258 0.995 1.00 82.75 185 GLN A CA 1
ATOM 1354 C C . GLN A 1 185 ? -2.964 5.714 -0.051 1.00 82.75 185 GLN A C 1
ATOM 1356 O O . GLN A 1 185 ? -1.967 5.105 0.326 1.00 82.75 185 GLN A O 1
ATOM 1361 N N . ARG A 1 186 ? -3.185 5.995 -1.341 1.00 83.00 186 ARG A N 1
ATOM 1362 C CA . ARG A 1 186 ? -2.168 5.736 -2.370 1.00 83.00 186 ARG A CA 1
ATOM 1363 C C . ARG A 1 186 ? -0.899 6.536 -2.105 1.00 83.00 186 ARG A C 1
ATOM 1365 O O . ARG A 1 186 ? 0.165 5.945 -2.077 1.00 83.00 186 ARG A O 1
ATOM 1372 N N . MET A 1 187 ? -1.007 7.816 -1.742 1.00 77.19 187 MET A N 1
ATOM 1373 C CA . MET A 1 187 ? 0.162 8.602 -1.326 1.00 77.19 187 MET A CA 1
ATOM 1374 C C . MET A 1 187 ? 0.855 8.014 -0.084 1.00 77.19 187 MET A C 1
ATOM 1376 O O . MET A 1 187 ? 2.075 8.105 0.031 1.00 77.19 187 MET A O 1
ATOM 1380 N N . ALA A 1 188 ? 0.100 7.418 0.850 1.00 80.88 188 ALA A N 1
ATOM 1381 C CA . ALA A 1 188 ? 0.657 6.737 2.024 1.00 80.88 188 ALA A CA 1
ATOM 1382 C C . ALA A 1 188 ? 1.448 5.490 1.626 1.00 80.88 188 ALA A C 1
ATOM 1384 O O . ALA A 1 188 ? 2.500 5.224 2.200 1.00 80.88 188 ALA A O 1
ATOM 1385 N N . LEU A 1 189 ? 0.935 4.744 0.647 1.00 84.00 189 LEU A N 1
ATOM 1386 C CA . LEU A 1 189 ? 1.605 3.603 0.041 1.00 84.00 189 LEU A CA 1
ATOM 1387 C C . LEU A 1 189 ? 2.853 4.054 -0.735 1.00 84.00 189 LEU A C 1
ATOM 1389 O O . LEU A 1 189 ? 3.920 3.465 -0.572 1.00 84.00 189 LEU A O 1
ATOM 1393 N N . ASP A 1 190 ? 2.740 5.149 -1.496 1.00 78.88 190 ASP A N 1
ATOM 1394 C CA . ASP A 1 190 ? 3.814 5.742 -2.300 1.00 78.88 190 ASP A CA 1
ATOM 1395 C C . ASP A 1 190 ? 4.981 6.240 -1.477 1.00 78.88 190 ASP A C 1
ATOM 1397 O O . ASP A 1 190 ? 6.132 6.171 -1.895 1.00 78.88 190 ASP A O 1
ATOM 1401 N N . ARG A 1 191 ? 4.675 6.730 -0.284 1.00 77.56 191 ARG A N 1
ATOM 1402 C CA . ARG A 1 191 ? 5.652 7.224 0.676 1.00 77.56 191 ARG A CA 1
ATOM 1403 C C . ARG A 1 191 ? 5.812 6.255 1.836 1.00 77.56 191 ARG A C 1
ATOM 1405 O O . ARG A 1 191 ? 6.232 6.678 2.903 1.00 77.56 191 ARG A O 1
ATOM 1412 N N . GLY A 1 192 ? 5.427 4.992 1.671 1.00 84.38 192 GLY A N 1
ATOM 1413 C CA . GLY A 1 192 ? 5.489 3.970 2.709 1.00 84.38 192 GLY A CA 1
ATOM 1414 C C . GLY A 1 192 ? 6.805 3.196 2.692 1.00 84.38 192 GLY A C 1
ATOM 1415 O O . GLY A 1 192 ? 7.533 3.170 1.702 1.00 84.38 192 GLY A O 1
ATOM 1416 N N . ALA A 1 193 ? 7.105 2.521 3.796 1.00 89.75 193 ALA A N 1
ATOM 1417 C CA . ALA A 1 193 ? 8.157 1.514 3.848 1.00 89.75 193 ALA A CA 1
ATOM 1418 C C . ALA A 1 193 ? 7.530 0.123 3.696 1.00 89.75 193 ALA A C 1
ATOM 1420 O O . ALA A 1 193 ? 6.735 -0.279 4.544 1.00 89.75 193 ALA A O 1
ATOM 1421 N N . LEU A 1 194 ? 7.873 -0.609 2.637 1.00 93.25 194 LEU A N 1
ATOM 1422 C CA . LEU A 1 194 ? 7.496 -2.008 2.459 1.00 93.25 194 LEU A CA 1
ATOM 1423 C C . LEU A 1 194 ? 8.234 -2.850 3.506 1.00 93.25 194 LEU A C 1
ATOM 1425 O O . LEU A 1 194 ? 9.460 -2.871 3.538 1.00 93.25 194 LEU A O 1
ATOM 1429 N N . LEU A 1 195 ? 7.487 -3.512 4.385 1.00 94.38 195 LEU A N 1
ATOM 1430 C CA . LEU A 1 195 ? 8.024 -4.274 5.515 1.00 94.38 195 LEU A CA 1
ATOM 1431 C C . LEU A 1 195 ? 8.049 -5.777 5.261 1.00 94.38 195 LEU A C 1
ATOM 1433 O O . LEU A 1 195 ? 8.911 -6.484 5.775 1.00 94.38 195 LEU A O 1
ATOM 1437 N N . TRP A 1 196 ? 7.070 -6.279 4.513 1.00 96.50 196 TRP A N 1
ATOM 1438 C CA . TRP A 1 196 ? 6.937 -7.704 4.250 1.00 96.50 196 TRP A CA 1
ATOM 1439 C C . TRP A 1 196 ? 6.213 -7.953 2.933 1.00 96.50 196 TRP A C 1
ATOM 1441 O O . TRP A 1 196 ? 5.295 -7.219 2.573 1.00 96.50 196 TRP A O 1
ATOM 1451 N N . THR A 1 197 ? 6.607 -9.025 2.249 1.00 96.31 197 THR A N 1
ATOM 1452 C CA . THR A 1 197 ? 5.913 -9.586 1.090 1.00 96.31 197 THR A CA 1
ATOM 1453 C C . THR A 1 197 ? 5.823 -11.099 1.248 1.00 96.31 197 THR A C 1
ATOM 1455 O O . THR A 1 197 ? 6.749 -11.731 1.762 1.00 96.31 197 THR A O 1
ATOM 1458 N N . ARG A 1 198 ? 4.725 -11.705 0.785 1.00 95.50 198 ARG A N 1
ATOM 1459 C CA . ARG A 1 198 ? 4.552 -13.166 0.819 1.00 95.50 198 ARG A CA 1
ATOM 1460 C C . ARG A 1 198 ? 5.614 -13.872 -0.016 1.00 95.50 198 ARG A C 1
ATOM 1462 O O . ARG A 1 198 ? 6.170 -14.878 0.413 1.00 95.50 198 ARG A O 1
ATOM 1469 N N . GLN A 1 199 ? 5.875 -13.339 -1.206 1.00 90.50 199 GLN A N 1
ATOM 1470 C CA . GLN A 1 199 ? 6.938 -13.810 -2.086 1.00 90.50 199 GLN A CA 1
ATOM 1471 C C . GLN A 1 199 ? 8.209 -12.989 -1.841 1.00 90.50 199 GLN A C 1
ATOM 1473 O O . GLN A 1 199 ? 8.111 -11.764 -1.711 1.00 90.50 199 GLN A O 1
ATOM 1478 N N . PRO A 1 200 ? 9.394 -13.617 -1.776 1.00 84.81 200 PRO A N 1
ATOM 1479 C CA . PRO A 1 200 ? 10.648 -12.888 -1.632 1.00 84.81 200 PRO A CA 1
ATOM 1480 C C . PRO A 1 200 ? 10.892 -11.968 -2.834 1.00 84.81 200 PRO A C 1
ATOM 1482 O O . PRO A 1 200 ? 10.382 -12.205 -3.932 1.00 84.81 200 PRO A O 1
ATOM 1485 N N . ALA A 1 201 ? 11.687 -10.918 -2.626 1.00 82.94 201 ALA A N 1
ATOM 1486 C CA . ALA A 1 201 ? 12.098 -10.033 -3.707 1.00 82.94 201 ALA A CA 1
ATOM 1487 C C . ALA A 1 201 ? 12.838 -10.810 -4.800 1.00 82.94 201 ALA A C 1
ATOM 1489 O O . ALA A 1 201 ? 13.750 -11.590 -4.520 1.00 82.94 201 ALA A O 1
ATOM 1490 N N . ARG A 1 202 ? 12.456 -10.566 -6.055 1.00 82.69 202 ARG A N 1
ATOM 1491 C CA . ARG A 1 202 ? 13.271 -10.946 -7.207 1.00 82.69 202 ARG A CA 1
ATOM 1492 C C . ARG A 1 202 ? 14.264 -9.813 -7.480 1.00 82.69 202 ARG A C 1
ATOM 1494 O O . ARG A 1 202 ? 13.857 -8.653 -7.403 1.00 82.69 202 ARG A O 1
ATOM 1501 N N . PRO A 1 203 ? 15.541 -10.110 -7.772 1.00 84.06 203 PRO A N 1
ATOM 1502 C CA . PRO A 1 203 ? 16.502 -9.075 -8.130 1.00 84.06 203 PRO A CA 1
ATOM 1503 C C . PRO A 1 203 ? 16.029 -8.291 -9.359 1.00 84.06 203 PRO A C 1
ATOM 1505 O O . PRO A 1 203 ? 15.791 -8.884 -10.410 1.00 84.06 203 PRO A O 1
ATOM 1508 N N . LEU A 1 204 ? 15.914 -6.970 -9.219 1.00 90.31 204 LEU A N 1
ATOM 1509 C CA . LEU A 1 204 ? 15.641 -6.067 -10.334 1.00 90.31 204 LEU A CA 1
ATOM 1510 C C . LEU A 1 204 ? 16.950 -5.664 -11.016 1.00 90.31 204 LEU A C 1
ATOM 1512 O O . LEU A 1 204 ? 17.947 -5.372 -10.354 1.00 90.31 204 LEU A O 1
ATOM 1516 N N . ARG A 1 205 ? 16.935 -5.629 -12.347 1.00 93.19 205 ARG A N 1
ATOM 1517 C CA . ARG A 1 205 ? 18.061 -5.230 -13.195 1.00 93.19 205 ARG A CA 1
ATOM 1518 C C . ARG A 1 205 ? 17.722 -3.926 -13.906 1.00 93.19 205 ARG A C 1
ATOM 1520 O O . ARG A 1 205 ? 16.685 -3.823 -14.553 1.00 93.19 205 ARG A O 1
ATOM 1527 N N . ILE A 1 206 ? 18.595 -2.930 -13.812 1.00 91.56 206 ILE A N 1
ATOM 1528 C CA . ILE A 1 206 ? 18.427 -1.674 -14.549 1.00 91.56 206 ILE A CA 1
ATOM 1529 C C . ILE A 1 206 ? 19.107 -1.822 -15.908 1.00 91.56 206 ILE A C 1
ATOM 1531 O O . ILE A 1 206 ? 20.290 -2.155 -15.984 1.00 91.56 206 ILE A O 1
ATOM 1535 N N . ALA A 1 207 ? 18.353 -1.589 -16.978 1.00 91.44 207 ALA A N 1
ATOM 1536 C CA . ALA A 1 207 ? 18.848 -1.640 -18.342 1.00 91.44 207 ALA A CA 1
ATOM 1537 C C . ALA A 1 207 ? 19.841 -0.502 -18.599 1.00 91.44 207 ALA A C 1
ATOM 1539 O O . ALA A 1 207 ? 19.496 0.679 -18.484 1.00 91.44 207 ALA A O 1
ATOM 1540 N N . GLY A 1 208 ? 21.067 -0.865 -18.971 1.00 86.12 208 GLY A N 1
ATOM 1541 C CA . GLY A 1 208 ? 22.079 0.075 -19.437 1.00 86.12 208 GLY A CA 1
ATOM 1542 C C . GLY A 1 208 ? 21.867 0.499 -20.891 1.00 86.12 208 GLY A C 1
ATOM 1543 O O . GLY A 1 208 ? 20.960 0.036 -21.582 1.00 86.12 208 GLY A O 1
ATOM 1544 N N . ALA A 1 209 ? 22.742 1.382 -21.374 1.00 83.25 209 ALA A N 1
ATOM 1545 C CA . ALA A 1 209 ? 22.829 1.658 -22.802 1.00 83.25 209 ALA A CA 1
ATOM 1546 C C . ALA A 1 209 ? 23.463 0.463 -23.532 1.00 83.25 209 ALA A C 1
ATOM 1548 O O . ALA A 1 209 ? 24.479 -0.078 -23.098 1.00 83.25 209 ALA A O 1
ATOM 1549 N N . GLY A 1 210 ? 22.869 0.086 -24.659 1.00 85.56 210 GLY A N 1
ATOM 1550 C CA . GLY A 1 210 ? 23.357 -0.967 -25.537 1.00 85.56 210 GLY A CA 1
ATOM 1551 C C . GLY A 1 210 ? 24.282 -0.474 -26.644 1.00 85.56 210 GLY A C 1
ATOM 1552 O O . GLY A 1 210 ? 24.520 0.720 -26.812 1.00 85.56 210 GLY A O 1
ATOM 1553 N N . ALA A 1 211 ? 24.755 -1.414 -27.465 1.00 80.62 211 ALA A N 1
ATOM 1554 C CA . ALA A 1 211 ? 25.585 -1.111 -28.635 1.00 80.62 211 ALA A CA 1
ATOM 1555 C C . ALA A 1 211 ? 24.780 -0.943 -29.938 1.00 80.62 211 ALA A C 1
ATOM 1557 O O . ALA A 1 211 ? 25.276 -0.342 -30.891 1.00 80.62 211 ALA A O 1
ATOM 1558 N N . ALA A 1 212 ? 23.557 -1.479 -30.000 1.00 87.12 212 ALA A N 1
ATOM 1559 C CA . ALA A 1 212 ? 22.745 -1.534 -31.213 1.00 87.12 212 ALA A CA 1
ATOM 1560 C C . ALA A 1 212 ? 21.318 -1.014 -30.971 1.00 87.12 212 ALA A C 1
ATOM 1562 O O . ALA A 1 212 ? 20.801 -1.140 -29.856 1.00 87.12 212 ALA A O 1
ATOM 1563 N N . PRO A 1 213 ? 20.670 -0.429 -31.997 1.00 90.88 213 PRO A N 1
ATOM 1564 C CA . PRO A 1 213 ? 19.281 -0.005 -31.898 1.00 90.88 213 PRO A CA 1
ATOM 1565 C C . PRO A 1 213 ? 18.329 -1.208 -31.765 1.00 90.88 213 PRO A C 1
ATOM 1567 O O . PRO A 1 213 ? 18.596 -2.246 -32.373 1.00 90.88 213 PRO A O 1
ATOM 1570 N N . PRO A 1 214 ? 17.192 -1.064 -31.051 1.00 91.25 214 PRO A N 1
ATOM 1571 C CA . PRO A 1 214 ? 16.216 -2.137 -30.905 1.00 91.25 214 PRO A CA 1
ATOM 1572 C C . PRO A 1 214 ? 15.629 -2.555 -32.253 1.00 91.25 214 PRO A C 1
ATOM 1574 O O . PRO A 1 214 ? 15.133 -1.719 -33.027 1.00 91.25 214 PRO A O 1
ATOM 1577 N N . THR A 1 215 ? 15.598 -3.864 -32.473 1.00 92.50 215 THR A N 1
ATOM 1578 C CA . THR A 1 215 ? 14.785 -4.533 -33.489 1.00 92.50 215 THR A CA 1
ATOM 1579 C C . THR A 1 215 ? 13.290 -4.231 -33.286 1.00 92.50 215 THR A C 1
ATOM 1581 O O . THR A 1 215 ? 12.874 -3.773 -32.217 1.00 92.50 215 THR A O 1
ATOM 1584 N N . PRO A 1 216 ? 12.428 -4.481 -34.291 1.00 92.56 216 PRO A N 1
ATOM 1585 C CA . PRO A 1 216 ? 10.983 -4.296 -34.137 1.00 92.56 216 PRO A CA 1
ATOM 1586 C C . PRO A 1 216 ? 10.376 -5.106 -32.981 1.00 92.56 216 PRO A C 1
ATOM 1588 O O . PRO A 1 216 ? 9.520 -4.589 -32.267 1.00 92.56 216 PRO A O 1
ATOM 1591 N N . THR A 1 217 ? 10.850 -6.339 -32.770 1.00 90.81 217 THR A N 1
ATOM 1592 C CA . THR A 1 217 ? 10.417 -7.216 -31.670 1.00 90.81 217 THR A CA 1
ATOM 1593 C C . THR A 1 217 ? 10.786 -6.629 -30.313 1.00 90.81 217 THR A C 1
ATOM 1595 O O . THR A 1 217 ? 9.921 -6.493 -29.453 1.00 90.81 217 THR A O 1
ATOM 1598 N N . GLU A 1 218 ? 12.039 -6.202 -30.140 1.00 93.19 218 GLU A N 1
ATOM 1599 C CA . GLU A 1 218 ? 12.488 -5.569 -28.895 1.00 93.19 218 GLU A CA 1
ATOM 1600 C C . GLU A 1 218 ? 11.736 -4.271 -28.630 1.00 93.19 218 GLU A C 1
ATOM 1602 O O . GLU A 1 218 ? 11.300 -4.020 -27.514 1.00 93.19 218 GLU A O 1
ATOM 1607 N N . ARG A 1 219 ? 11.484 -3.464 -29.663 1.00 92.06 219 ARG A N 1
ATOM 1608 C CA . ARG A 1 219 ? 10.709 -2.230 -29.515 1.00 92.06 219 ARG A CA 1
ATOM 1609 C C . ARG A 1 219 ? 9.283 -2.498 -29.039 1.00 92.06 219 ARG A C 1
ATOM 1611 O O . ARG A 1 219 ? 8.808 -1.766 -28.172 1.00 92.06 219 ARG A O 1
ATOM 1618 N N . ALA A 1 220 ? 8.619 -3.515 -29.591 1.00 91.12 220 ALA A N 1
ATOM 1619 C CA . ALA A 1 220 ? 7.282 -3.921 -29.161 1.00 91.12 220 ALA A CA 1
ATOM 1620 C C . ALA A 1 220 ? 7.286 -4.377 -27.694 1.00 91.12 220 ALA A C 1
ATOM 1622 O O . ALA A 1 220 ? 6.458 -3.908 -26.913 1.00 91.12 220 ALA A O 1
ATOM 1623 N N . TYR A 1 221 ? 8.277 -5.185 -27.305 1.00 93.31 221 TYR A N 1
ATOM 1624 C CA . TYR A 1 221 ? 8.454 -5.621 -25.922 1.00 93.31 221 TYR A CA 1
ATOM 1625 C C . TYR A 1 221 ? 8.645 -4.435 -24.968 1.00 93.31 221 TYR A C 1
ATOM 1627 O O . TYR A 1 221 ? 7.884 -4.274 -24.014 1.00 93.31 221 TYR A O 1
ATOM 1635 N N . LEU A 1 222 ? 9.593 -3.541 -25.264 1.00 91.88 222 LEU A N 1
ATOM 1636 C CA . LEU A 1 222 ? 9.894 -2.373 -24.429 1.00 91.88 222 LEU A CA 1
ATOM 1637 C C . LEU A 1 222 ? 8.675 -1.450 -24.252 1.00 91.88 222 LEU A C 1
ATOM 1639 O O . LEU A 1 222 ? 8.496 -0.877 -23.179 1.00 91.88 222 LEU A O 1
ATOM 1643 N N . HIS A 1 223 ? 7.817 -1.325 -25.273 1.00 90.88 223 HIS A N 1
ATOM 1644 C CA . HIS A 1 223 ? 6.564 -0.556 -25.195 1.00 90.88 223 HIS A CA 1
ATOM 1645 C C . HIS A 1 223 ? 5.450 -1.268 -24.420 1.00 90.88 223 HIS A C 1
ATOM 1647 O O . HIS A 1 223 ? 4.499 -0.611 -23.993 1.00 90.88 223 HIS A O 1
ATOM 1653 N N . SER A 1 224 ? 5.537 -2.586 -24.255 1.00 91.06 224 SER A N 1
ATOM 1654 C CA . SER A 1 224 ? 4.537 -3.375 -23.532 1.00 91.06 224 SER A CA 1
ATOM 1655 C C . SER A 1 224 ? 4.770 -3.441 -22.020 1.00 91.06 224 SER A C 1
ATOM 1657 O O . SER A 1 224 ? 3.841 -3.780 -21.299 1.00 91.06 224 SER A O 1
ATOM 1659 N N . GLY A 1 225 ? 5.965 -3.081 -21.532 1.00 91.38 225 GLY A N 1
ATOM 1660 C CA . GLY A 1 225 ? 6.265 -3.081 -20.095 1.00 91.38 225 GLY A CA 1
ATOM 1661 C C . GLY A 1 225 ? 5.385 -2.124 -19.292 1.00 91.38 225 GLY A C 1
ATOM 1662 O O . GLY A 1 225 ? 4.912 -1.111 -19.809 1.00 91.38 225 GLY A O 1
ATOM 1663 N N . VAL A 1 226 ? 5.200 -2.412 -18.009 1.00 90.44 226 VAL A N 1
ATOM 1664 C CA . VAL A 1 226 ? 4.352 -1.627 -17.107 1.00 90.44 226 VAL A CA 1
ATOM 1665 C C . VAL A 1 226 ? 5.040 -0.300 -16.758 1.00 90.44 226 VAL A C 1
ATOM 1667 O O . VAL A 1 226 ? 6.204 -0.318 -16.351 1.00 90.44 226 VAL A O 1
ATOM 1670 N N . PRO A 1 227 ? 4.372 0.860 -16.915 1.00 88.56 227 PRO A N 1
ATOM 1671 C CA . PRO A 1 227 ? 4.928 2.153 -16.523 1.00 88.56 227 PRO A CA 1
ATOM 1672 C C . PRO A 1 227 ? 5.239 2.235 -15.023 1.00 88.56 227 PRO A C 1
ATOM 1674 O O . PRO A 1 227 ? 4.433 1.838 -14.186 1.00 88.56 227 PRO A O 1
ATOM 1677 N N . VAL A 1 228 ? 6.390 2.815 -14.692 1.00 84.69 228 VAL A N 1
ATOM 1678 C CA . VAL A 1 228 ? 6.844 3.100 -13.328 1.00 84.69 228 VAL A CA 1
ATOM 1679 C C . VAL A 1 228 ? 6.694 4.604 -13.097 1.00 84.69 228 VAL A C 1
ATOM 1681 O O . VAL A 1 228 ? 7.414 5.410 -13.687 1.00 84.69 228 VAL A O 1
ATOM 1684 N N . LEU A 1 229 ? 5.727 4.997 -12.267 1.00 71.69 229 LEU A N 1
ATOM 1685 C CA . LEU A 1 229 ? 5.467 6.403 -11.960 1.00 71.69 229 LEU A CA 1
ATOM 1686 C C . LEU A 1 229 ? 6.524 6.924 -10.971 1.00 71.69 229 LEU A C 1
ATOM 1688 O O . LEU A 1 229 ? 6.539 6.516 -9.812 1.00 71.69 229 LEU A O 1
ATOM 1692 N N . LEU A 1 230 ? 7.406 7.818 -11.425 1.00 62.53 230 LEU A N 1
ATOM 1693 C CA . LEU A 1 230 ? 8.440 8.425 -10.570 1.00 62.53 230 LEU A CA 1
ATOM 1694 C C . LEU A 1 230 ? 7.941 9.629 -9.765 1.00 62.53 230 LEU A C 1
ATOM 1696 O O . LEU A 1 230 ? 8.522 9.954 -8.734 1.00 62.53 230 LEU A O 1
ATOM 1700 N N . ASP A 1 231 ? 6.881 10.290 -10.235 1.00 60.97 231 ASP A N 1
ATOM 1701 C CA . ASP A 1 231 ? 6.295 11.456 -9.578 1.00 60.97 231 ASP A CA 1
ATOM 1702 C C . ASP A 1 231 ? 4.918 11.100 -8.986 1.00 60.97 231 ASP A C 1
ATOM 1704 O O . ASP A 1 231 ? 3.923 11.089 -9.717 1.00 60.97 231 ASP A O 1
ATOM 1708 N N . PRO A 1 232 ? 4.832 10.804 -7.674 1.00 51.75 232 PRO A N 1
ATOM 1709 C CA . PRO A 1 232 ? 3.565 10.494 -7.013 1.00 51.75 232 PRO A CA 1
ATOM 1710 C C . PRO A 1 232 ? 2.629 11.709 -6.902 1.00 51.75 232 PRO A C 1
ATOM 1712 O O . PRO A 1 232 ? 1.435 11.537 -6.648 1.00 51.75 232 PRO A O 1
ATOM 1715 N N . ASP A 1 233 ? 3.140 12.931 -7.098 1.00 47.34 233 ASP A N 1
ATOM 1716 C CA . ASP A 1 233 ? 2.349 14.165 -7.084 1.00 47.34 233 ASP A CA 1
ATOM 1717 C C . ASP A 1 233 ? 1.852 14.543 -8.498 1.00 47.34 233 ASP A C 1
ATOM 1719 O O . ASP A 1 233 ? 1.065 15.483 -8.666 1.00 47.34 233 ASP A O 1
ATOM 1723 N N . HIS A 1 234 ? 2.236 13.779 -9.532 1.00 53.62 234 HIS A N 1
ATOM 1724 C CA . HIS A 1 234 ? 1.702 13.944 -10.878 1.00 53.62 234 HIS A CA 1
ATOM 1725 C C . HIS A 1 234 ? 0.244 13.465 -10.944 1.00 53.62 234 HIS A C 1
ATOM 1727 O O . HIS A 1 234 ? -0.065 12.275 -10.977 1.00 53.62 234 HIS A O 1
ATOM 1733 N N . HIS A 1 235 ? -0.685 14.419 -10.995 1.00 48.53 235 HIS A N 1
ATOM 1734 C CA . HIS A 1 235 ? -2.128 14.167 -11.112 1.00 48.53 235 HIS A CA 1
ATOM 1735 C C . HIS A 1 235 ? -2.712 14.575 -12.483 1.00 48.53 235 HIS A C 1
ATOM 1737 O O . HIS A 1 235 ? -3.936 14.657 -12.643 1.00 48.53 235 HIS A O 1
ATOM 1743 N N . GLY A 1 236 ? -1.844 14.855 -13.464 1.00 42.91 236 GLY A N 1
ATOM 1744 C CA . GLY A 1 236 ? -2.199 15.229 -14.836 1.00 42.91 236 GLY A CA 1
ATOM 1745 C C . GLY A 1 236 ? -2.455 14.027 -15.763 1.00 42.91 236 GLY A C 1
ATOM 1746 O O . GLY A 1 236 ? -2.216 12.883 -15.379 1.00 42.91 236 GLY A O 1
ATOM 174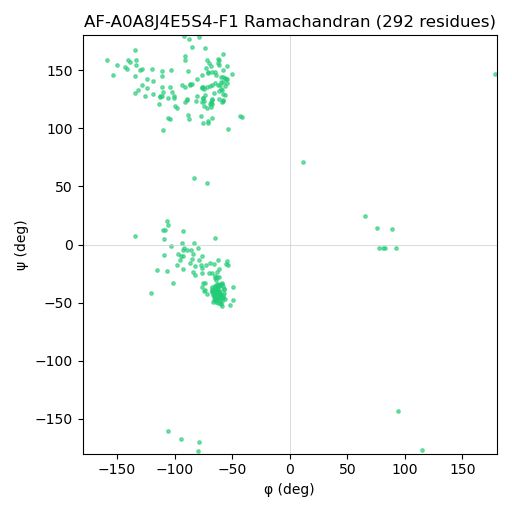7 N N . PRO A 1 237 ? -2.992 14.255 -16.977 1.00 40.81 237 PRO A N 1
ATOM 1748 C CA . PRO A 1 237 ? -3.139 13.205 -17.982 1.00 40.81 237 PRO A CA 1
ATOM 1749 C C . PRO A 1 237 ? -1.769 12.696 -18.461 1.00 40.81 237 PRO A C 1
ATOM 1751 O O . PRO A 1 237 ? -0.901 13.476 -18.843 1.00 40.81 237 PRO A O 1
ATOM 1754 N N . TRP A 1 238 ? -1.611 11.372 -18.463 1.00 51.53 238 TRP A N 1
ATOM 1755 C CA . TRP A 1 238 ? -0.425 10.659 -18.942 1.00 51.53 238 TRP A CA 1
ATOM 1756 C C . TRP A 1 238 ? -0.471 10.433 -20.468 1.00 51.53 238 TRP A C 1
ATOM 1758 O O . TRP A 1 238 ? -1.517 9.983 -20.948 1.00 51.53 238 TRP A O 1
ATOM 1768 N N . PRO A 1 239 ? 0.628 10.603 -21.234 1.00 52.12 239 PRO A N 1
ATOM 1769 C CA . PRO A 1 239 ? 1.793 11.467 -21.023 1.00 52.12 239 PRO A CA 1
ATOM 1770 C C . PRO A 1 239 ? 1.764 12.744 -21.900 1.00 52.12 239 PRO A C 1
ATOM 1772 O O . PRO A 1 239 ? 1.267 12.737 -23.028 1.00 52.12 239 PRO A O 1
ATOM 1775 N N . ASP A 1 240 ? 2.361 13.832 -21.394 1.00 52.03 240 ASP A N 1
ATOM 1776 C CA . ASP A 1 240 ? 2.786 15.005 -22.177 1.00 52.03 240 ASP A CA 1
ATOM 1777 C C . ASP A 1 240 ? 4.067 14.645 -22.964 1.00 52.03 240 ASP A C 1
ATOM 1779 O O . ASP A 1 240 ? 5.037 14.201 -22.346 1.00 52.03 240 ASP A O 1
ATOM 1783 N N . PRO A 1 241 ? 4.123 14.819 -24.299 1.00 54.38 2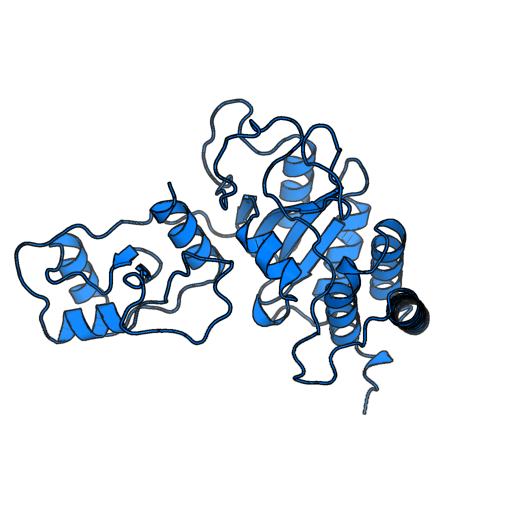41 PRO A N 1
ATOM 1784 C CA . PRO A 1 241 ? 5.318 14.531 -25.099 1.00 54.38 241 PRO A CA 1
ATOM 1785 C C . PRO A 1 241 ? 6.552 15.385 -24.749 1.00 54.38 241 PRO A C 1
ATOM 1787 O O . PRO A 1 241 ? 7.650 15.052 -25.190 1.00 54.38 241 PRO A O 1
ATOM 1790 N N . ALA A 1 242 ? 6.403 16.467 -23.978 1.00 58.53 242 ALA A N 1
ATOM 1791 C CA . ALA A 1 242 ? 7.518 17.246 -23.428 1.00 58.53 242 ALA A CA 1
ATOM 1792 C C . ALA A 1 242 ? 7.942 16.809 -22.006 1.00 58.53 242 ALA A C 1
ATOM 1794 O O . ALA A 1 242 ? 8.836 17.423 -21.419 1.00 58.53 242 ALA A O 1
ATOM 1795 N N . GLY A 1 243 ? 7.293 15.786 -21.440 1.00 59.72 243 GLY A N 1
ATOM 1796 C CA . GLY A 1 243 ? 7.545 15.277 -20.093 1.00 59.72 243 GLY A CA 1
ATOM 1797 C C . GLY A 1 243 ? 8.852 14.483 -19.951 1.00 59.72 243 GLY A C 1
ATOM 1798 O O . GLY A 1 243 ? 9.503 14.155 -20.946 1.00 59.72 243 GLY A O 1
ATOM 1799 N N . PRO A 1 244 ? 9.263 14.172 -18.706 1.00 62.34 244 PRO A N 1
ATOM 1800 C CA . PRO A 1 244 ? 10.401 13.294 -18.458 1.00 62.34 244 PRO A CA 1
ATOM 1801 C C . PRO A 1 244 ? 10.179 11.923 -19.115 1.00 62.34 244 PRO A C 1
ATOM 1803 O O . PRO A 1 244 ? 9.032 11.487 -19.247 1.00 62.34 244 PRO A O 1
ATOM 1806 N N . PRO A 1 245 ? 11.262 11.236 -19.521 1.00 69.94 245 PRO A N 1
ATOM 1807 C CA . PRO A 1 245 ? 11.147 9.929 -20.147 1.00 69.94 245 PRO A CA 1
ATOM 1808 C C . PRO A 1 245 ? 10.458 8.944 -19.199 1.00 69.94 245 PRO A C 1
ATOM 1810 O O . PRO A 1 245 ? 10.691 8.952 -17.986 1.00 69.94 245 PRO A O 1
ATOM 1813 N N . MET A 1 246 ? 9.584 8.111 -19.752 1.00 83.38 246 MET A N 1
ATOM 1814 C CA . MET A 1 246 ? 8.802 7.163 -18.973 1.00 83.38 246 MET A CA 1
ATOM 1815 C C . MET A 1 246 ? 9.659 5.937 -18.674 1.00 83.38 246 MET A C 1
ATOM 1817 O O . MET A 1 246 ? 10.150 5.247 -19.570 1.00 83.38 246 MET A O 1
ATOM 1821 N N . ILE A 1 247 ? 9.800 5.638 -17.387 1.00 89.50 247 ILE A N 1
ATOM 1822 C CA . ILE A 1 247 ? 10.411 4.395 -16.929 1.00 89.50 247 ILE A CA 1
ATOM 1823 C C . ILE A 1 247 ? 9.374 3.275 -17.006 1.00 89.50 247 ILE A C 1
ATOM 1825 O O . ILE A 1 247 ? 8.190 3.484 -16.740 1.00 89.50 247 ILE A O 1
ATOM 1829 N N . ARG A 1 248 ? 9.813 2.079 -17.388 1.00 92.44 248 ARG A N 1
ATOM 1830 C CA . ARG A 1 248 ? 8.987 0.875 -17.503 1.00 92.44 248 ARG A CA 1
ATOM 1831 C C . ARG A 1 248 ? 9.671 -0.321 -16.866 1.00 92.44 248 ARG A C 1
ATOM 1833 O O . ARG A 1 248 ? 10.891 -0.333 -16.716 1.00 92.44 248 ARG A O 1
ATOM 1840 N N . THR A 1 249 ? 8.880 -1.329 -16.517 1.00 93.69 249 THR A N 1
ATOM 1841 C CA . THR A 1 249 ? 9.368 -2.597 -15.979 1.00 93.69 249 THR A CA 1
ATOM 1842 C C . THR A 1 249 ? 8.558 -3.793 -16.476 1.00 93.69 249 THR A C 1
ATOM 1844 O O . THR A 1 249 ? 7.376 -3.669 -16.786 1.00 93.69 249 THR A O 1
ATOM 1847 N N . ASP A 1 250 ? 9.189 -4.963 -16.531 1.00 93.25 250 ASP A N 1
ATOM 1848 C CA . ASP A 1 250 ? 8.529 -6.272 -16.668 1.00 93.25 250 ASP A CA 1
ATOM 1849 C C . ASP A 1 250 ? 8.603 -7.102 -15.370 1.00 93.25 250 ASP A C 1
ATOM 1851 O O . ASP A 1 250 ? 8.376 -8.311 -15.359 1.00 93.25 250 ASP A O 1
ATOM 1855 N N . GLY A 1 251 ? 8.996 -6.460 -14.271 1.00 91.25 251 GLY A N 1
ATOM 1856 C CA . GLY A 1 251 ? 9.205 -7.084 -12.973 1.00 91.25 251 GLY A CA 1
ATOM 1857 C C . GLY A 1 251 ? 10.540 -7.802 -12.783 1.00 91.25 251 GLY A C 1
ATOM 1858 O O . GLY A 1 251 ? 10.823 -8.272 -11.682 1.00 91.25 251 GLY A O 1
ATOM 1859 N N . THR A 1 252 ? 11.385 -7.857 -13.812 1.00 93.12 252 THR A N 1
ATOM 1860 C CA . THR A 1 252 ? 12.787 -8.299 -13.719 1.00 93.12 252 THR A CA 1
ATOM 1861 C C . THR A 1 252 ? 13.739 -7.195 -14.163 1.00 93.12 252 THR A C 1
ATOM 1863 O O . THR A 1 252 ? 14.758 -6.952 -13.522 1.00 93.12 252 THR A O 1
ATOM 1866 N N . TRP A 1 253 ? 13.389 -6.495 -15.234 1.00 94.31 253 TRP A N 1
ATOM 1867 C CA . TRP A 1 253 ? 14.125 -5.389 -15.811 1.00 94.31 253 TRP A CA 1
ATOM 1868 C C . TRP A 1 253 ? 13.389 -4.072 -15.626 1.00 94.31 253 TRP A C 1
ATOM 1870 O O . TRP A 1 253 ? 12.158 -4.020 -15.610 1.00 94.31 253 TRP A O 1
ATOM 1880 N N . VAL A 1 254 ? 14.159 -2.995 -15.512 1.00 93.50 254 VAL A N 1
ATOM 1881 C CA . VAL A 1 254 ? 13.680 -1.614 -15.503 1.00 93.50 254 VAL A CA 1
ATOM 1882 C C . VAL A 1 254 ? 14.427 -0.839 -16.582 1.00 93.50 254 VAL A C 1
ATOM 1884 O O . VAL A 1 254 ? 15.655 -0.871 -16.621 1.00 93.50 254 VAL A O 1
ATOM 1887 N N . TRP A 1 255 ? 13.709 -0.149 -17.465 1.00 92.38 255 TRP A N 1
ATOM 1888 C CA . TRP A 1 255 ? 14.293 0.591 -18.587 1.00 92.38 255 TRP A CA 1
ATOM 1889 C C . TRP A 1 255 ? 13.590 1.926 -18.815 1.00 92.38 255 TRP A C 1
ATOM 1891 O O . TRP A 1 255 ? 12.445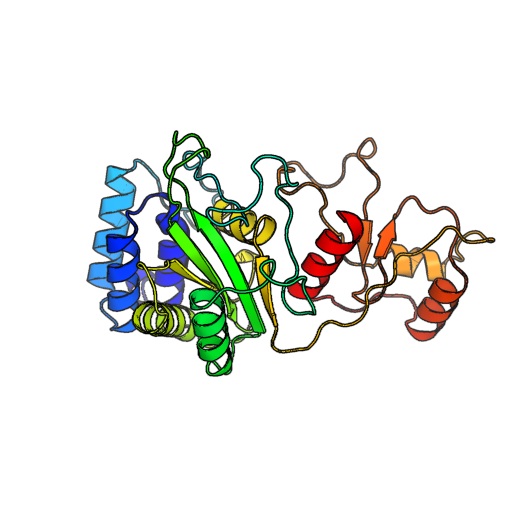 2.120 -18.413 1.00 92.38 255 TRP A O 1
ATOM 1901 N N . SER A 1 256 ? 14.281 2.845 -19.488 1.00 89.12 256 SER A N 1
ATOM 1902 C CA . SER A 1 256 ? 13.685 4.095 -19.966 1.00 89.12 256 SER A CA 1
ATOM 1903 C C . SER A 1 256 ? 13.150 3.914 -21.385 1.00 89.12 256 SER A C 1
ATOM 1905 O O . SER A 1 256 ? 13.843 3.360 -22.241 1.00 89.12 256 SER A O 1
ATOM 1907 N N . ASP A 1 257 ? 11.948 4.413 -21.667 1.00 83.31 257 ASP A N 1
ATOM 1908 C CA . ASP A 1 257 ? 11.367 4.412 -23.016 1.00 83.31 257 ASP A CA 1
ATOM 1909 C C . ASP A 1 257 ? 12.139 5.299 -24.009 1.00 83.31 257 ASP A C 1
ATOM 1911 O O . ASP A 1 257 ? 12.042 5.118 -25.223 1.00 83.31 257 ASP A O 1
ATOM 1915 N N . SER A 1 258 ? 12.975 6.201 -23.492 1.00 79.19 258 SER A N 1
ATOM 1916 C CA . SER A 1 258 ? 13.876 7.043 -24.273 1.00 79.19 258 SER A CA 1
ATOM 1917 C C . SER A 1 258 ? 15.159 6.338 -24.719 1.00 79.19 258 SER A C 1
ATOM 1919 O O . SER A 1 258 ? 15.986 6.962 -25.389 1.00 79.19 258 SER A O 1
ATOM 1921 N N . GLN A 1 259 ? 15.386 5.076 -24.332 1.00 78.62 259 GLN A N 1
ATOM 1922 C CA . GLN A 1 259 ? 16.585 4.349 -24.751 1.00 78.62 259 GLN A CA 1
ATOM 1923 C C . GLN A 1 259 ? 16.554 4.078 -26.259 1.00 78.62 259 GLN A C 1
ATOM 1925 O O . GLN A 1 259 ? 15.637 3.465 -26.803 1.00 78.62 259 GLN A O 1
ATOM 1930 N N . SER A 1 260 ? 17.602 4.529 -26.949 1.00 82.00 260 SER A N 1
ATOM 1931 C CA . SER A 1 260 ? 17.780 4.331 -28.391 1.00 82.00 260 SER A CA 1
ATOM 1932 C C . SER A 1 260 ? 18.525 3.040 -28.740 1.00 82.00 260 SER A C 1
ATOM 1934 O O . SER A 1 260 ? 18.640 2.704 -29.919 1.00 82.00 260 SER A O 1
ATOM 1936 N N . THR A 1 261 ? 19.008 2.315 -27.731 1.00 89.19 261 THR A N 1
ATOM 1937 C CA . THR A 1 261 ? 19.830 1.103 -27.841 1.00 89.19 261 THR A CA 1
ATOM 1938 C C . THR A 1 261 ? 19.436 0.092 -26.774 1.00 89.19 261 THR A C 1
ATOM 1940 O O . THR A 1 261 ? 19.049 0.519 -25.689 1.00 89.19 261 THR A O 1
ATOM 1943 N N 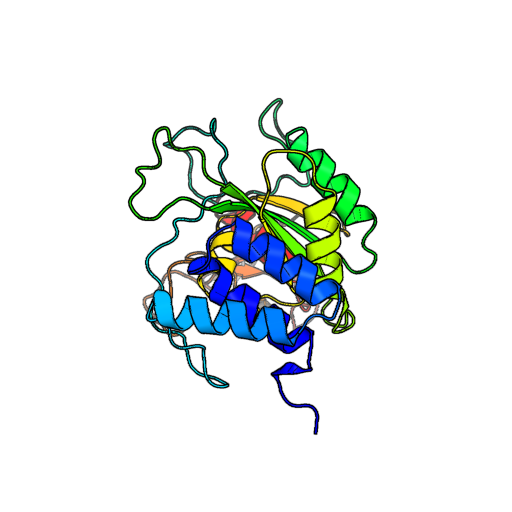. VAL A 1 262 ? 19.601 -1.205 -27.040 1.00 88.31 262 VAL A N 1
ATOM 1944 C CA . VAL A 1 262 ? 19.244 -2.279 -26.094 1.00 88.31 262 VAL A CA 1
ATOM 1945 C C . VAL A 1 262 ? 20.491 -2.977 -25.565 1.00 88.31 262 VAL A C 1
ATOM 1947 O O . VAL A 1 262 ? 21.356 -3.390 -26.340 1.00 88.31 262 VAL A O 1
ATOM 1950 N N . ASP A 1 263 ? 20.582 -3.067 -24.240 1.00 90.62 263 ASP A N 1
ATOM 1951 C CA . ASP A 1 263 ? 21.593 -3.847 -23.525 1.00 90.62 263 ASP A CA 1
ATOM 1952 C C . ASP A 1 263 ? 21.582 -5.325 -23.964 1.00 90.62 263 ASP A C 1
ATOM 1954 O O . ASP A 1 263 ? 20.523 -5.882 -24.239 1.00 90.62 263 ASP A O 1
ATOM 1958 N N . VAL A 1 264 ? 22.753 -5.967 -24.049 1.00 92.00 264 VAL A N 1
ATOM 1959 C CA . VAL A 1 264 ? 22.864 -7.340 -24.578 1.00 92.00 264 VAL A CA 1
ATOM 1960 C C . VAL A 1 264 ? 22.105 -8.363 -23.731 1.00 92.00 264 VAL A C 1
ATOM 1962 O O . VAL A 1 264 ? 21.440 -9.236 -24.288 1.00 92.00 264 VAL A O 1
ATOM 1965 N N . ASP A 1 265 ? 22.130 -8.219 -22.407 1.00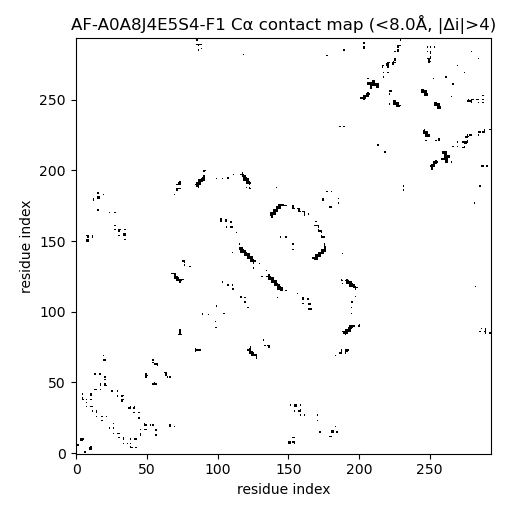 93.44 265 ASP A N 1
ATOM 1966 C CA . ASP A 1 265 ? 21.447 -9.141 -21.503 1.00 93.44 265 ASP A CA 1
ATOM 1967 C C . ASP A 1 265 ? 19.934 -8.889 -21.529 1.00 93.44 265 ASP A C 1
ATOM 1969 O O . ASP A 1 265 ? 19.139 -9.825 -21.414 1.00 93.44 265 ASP A O 1
ATOM 1973 N N . LEU A 1 266 ? 19.515 -7.631 -21.716 1.00 91.94 266 LEU A N 1
ATOM 1974 C CA . LEU A 1 266 ? 18.106 -7.305 -21.940 1.00 91.94 266 LEU A CA 1
ATOM 1975 C C . LEU A 1 266 ? 17.614 -7.858 -23.285 1.00 91.94 266 LEU A C 1
ATOM 1977 O O . LEU A 1 266 ? 16.508 -8.385 -23.353 1.00 91.94 266 LEU A O 1
ATOM 1981 N N . ALA A 1 267 ? 18.420 -7.787 -24.345 1.00 92.75 267 ALA A N 1
ATOM 1982 C CA . ALA A 1 267 ? 18.075 -8.358 -25.645 1.00 92.75 267 ALA A CA 1
ATOM 1983 C C . ALA A 1 267 ? 17.893 -9.883 -25.560 1.00 92.75 267 ALA A C 1
ATOM 1985 O O . ALA A 1 267 ? 16.920 -10.419 -26.094 1.00 92.75 267 ALA A O 1
ATOM 1986 N N . GLU A 1 268 ? 18.779 -10.586 -24.846 1.00 93.75 268 GLU A N 1
ATOM 1987 C CA . GLU A 1 268 ? 18.643 -12.026 -24.589 1.00 93.75 268 GLU A CA 1
ATOM 1988 C C . GLU A 1 268 ? 17.369 -12.339 -23.791 1.00 93.75 268 GLU A C 1
ATOM 1990 O O . GLU A 1 268 ? 16.604 -13.234 -24.157 1.00 93.75 268 GLU A O 1
ATOM 1995 N N . HIS A 1 269 ? 17.086 -11.556 -22.748 1.00 93.81 269 HIS A N 1
ATOM 1996 C CA . HIS A 1 269 ? 15.852 -11.682 -21.972 1.00 93.81 269 HIS A CA 1
ATOM 1997 C C . HIS A 1 269 ? 14.599 -11.510 -22.841 1.00 93.81 269 HIS A C 1
ATOM 1999 O O . HIS A 1 269 ? 13.681 -12.326 -22.772 1.00 93.81 269 HIS A O 1
ATOM 2005 N N . ILE A 1 270 ? 14.583 -10.503 -23.719 1.00 93.50 270 ILE A N 1
ATOM 2006 C CA . ILE A 1 270 ? 13.479 -10.265 -24.658 1.00 93.50 270 ILE A CA 1
ATOM 2007 C C . ILE A 1 270 ? 13.308 -11.444 -25.620 1.00 93.50 270 ILE A C 1
ATOM 2009 O O . ILE A 1 270 ? 12.180 -11.852 -25.891 1.00 93.50 270 ILE A O 1
ATOM 2013 N N . GLN A 1 271 ? 14.397 -12.028 -26.125 1.00 92.31 271 GLN A N 1
ATOM 2014 C CA . GLN A 1 271 ? 14.312 -13.194 -27.011 1.00 92.31 271 GLN A CA 1
ATOM 2015 C C . GLN A 1 271 ? 13.638 -14.392 -26.334 1.00 92.31 271 GLN A C 1
ATOM 2017 O O . GLN A 1 271 ? 12.899 -15.124 -26.993 1.00 92.31 271 GLN A O 1
ATOM 2022 N N . LEU A 1 272 ? 13.859 -14.573 -25.030 1.00 91.25 272 LEU A N 1
ATOM 2023 C CA . LEU A 1 272 ? 13.214 -15.624 -24.241 1.00 91.25 272 LEU A CA 1
ATOM 2024 C C . LEU A 1 272 ? 11.753 -15.294 -23.904 1.00 91.25 272 LEU A C 1
ATOM 2026 O O . LEU A 1 272 ? 10.916 -16.196 -23.888 1.00 91.25 272 LEU A O 1
ATOM 2030 N N . ALA A 1 273 ? 11.441 -14.023 -23.641 1.00 88.62 273 ALA A N 1
ATOM 2031 C CA . ALA A 1 273 ? 10.111 -13.574 -23.229 1.00 88.62 273 ALA A CA 1
ATOM 2032 C C . ALA A 1 273 ? 9.129 -13.369 -24.403 1.00 88.62 273 ALA A C 1
ATOM 2034 O O . ALA A 1 273 ? 7.918 -13.506 -24.231 1.00 88.62 273 ALA A O 1
ATOM 2035 N N . GLY A 1 274 ? 9.627 -13.075 -25.608 1.00 89.06 274 GLY A N 1
ATOM 2036 C CA . GLY A 1 274 ? 8.823 -12.834 -26.807 1.00 89.06 274 GLY A CA 1
ATOM 2037 C C . GLY A 1 274 ? 8.509 -11.352 -27.045 1.00 89.06 274 GLY A C 1
ATOM 2038 O O . GLY A 1 274 ? 9.349 -10.480 -26.847 1.00 89.06 274 GLY A O 1
ATOM 2039 N N . THR A 1 275 ? 7.307 -11.045 -27.549 1.00 85.12 275 THR A N 1
ATOM 2040 C CA . THR A 1 275 ? 6.922 -9.677 -27.965 1.00 85.12 275 THR A CA 1
ATOM 2041 C C . THR A 1 275 ? 6.226 -8.859 -26.882 1.00 85.12 275 THR A C 1
ATOM 2043 O O . THR A 1 275 ? 6.010 -7.665 -27.088 1.00 85.12 275 THR A O 1
ATOM 2046 N N . HIS A 1 276 ? 5.844 -9.481 -25.765 1.00 86.62 276 HIS A N 1
ATOM 2047 C CA . HIS A 1 276 ? 5.084 -8.837 -24.697 1.00 86.62 276 HIS A CA 1
ATOM 2048 C C . HIS A 1 276 ? 5.712 -9.120 -23.339 1.00 86.62 276 HIS A C 1
ATOM 2050 O O . HIS A 1 276 ? 6.034 -10.265 -23.025 1.00 86.62 276 HIS A O 1
ATOM 2056 N N . ALA A 1 277 ? 5.854 -8.066 -22.543 1.00 85.44 277 ALA A N 1
ATOM 2057 C CA . ALA A 1 277 ? 6.206 -8.171 -21.145 1.00 85.44 277 ALA A CA 1
ATOM 2058 C C . ALA A 1 277 ? 5.088 -8.902 -20.375 1.00 85.44 277 ALA A C 1
ATOM 2060 O O . ALA A 1 277 ? 3.911 -8.750 -20.721 1.00 85.44 277 ALA A O 1
ATOM 2061 N N . PRO A 1 278 ? 5.435 -9.697 -19.351 1.00 87.31 278 PRO A N 1
ATOM 2062 C CA . PRO A 1 278 ? 4.463 -10.270 -18.429 1.00 87.31 278 PRO A CA 1
ATOM 2063 C C . PRO A 1 278 ? 3.696 -9.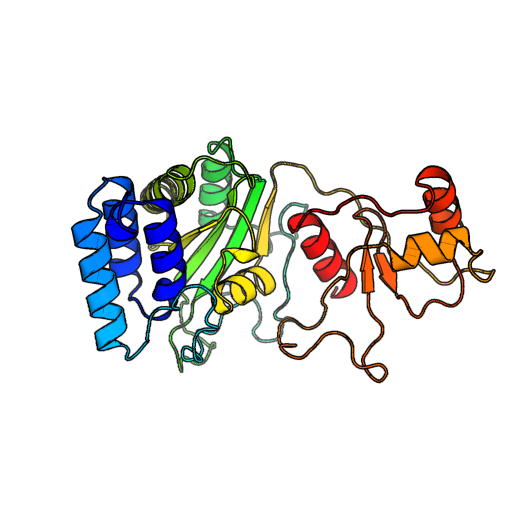190 -17.657 1.00 87.31 278 PRO A C 1
ATOM 2065 O O . PRO A 1 278 ? 4.174 -8.067 -17.484 1.00 87.31 278 PRO A O 1
ATOM 2068 N N . ASP A 1 279 ? 2.536 -9.576 -17.124 1.00 85.50 279 ASP A N 1
ATOM 2069 C CA . ASP A 1 279 ? 1.842 -8.785 -16.111 1.00 85.50 279 ASP A CA 1
ATOM 2070 C C . ASP A 1 279 ? 2.716 -8.660 -14.854 1.00 85.50 279 ASP A C 1
ATOM 2072 O O . ASP A 1 279 ? 3.339 -9.628 -14.403 1.00 85.50 279 ASP A O 1
ATOM 2076 N N . VAL A 1 280 ? 2.757 -7.454 -14.288 1.00 87.69 280 VAL A N 1
ATOM 2077 C CA . VAL A 1 280 ? 3.578 -7.113 -13.121 1.00 87.69 280 VAL A CA 1
ATOM 2078 C C . VAL A 1 280 ? 2.661 -6.680 -11.986 1.00 87.69 280 VAL A C 1
ATOM 2080 O O . VAL A 1 280 ? 1.806 -5.816 -12.179 1.00 87.69 280 VAL A O 1
ATOM 2083 N N . ASP A 1 281 ? 2.843 -7.269 -10.805 1.00 85.06 281 ASP A N 1
ATOM 2084 C CA . ASP A 1 281 ? 2.087 -6.876 -9.616 1.00 85.06 281 ASP A CA 1
ATOM 2085 C C . ASP A 1 281 ? 2.513 -5.497 -9.071 1.00 85.06 281 ASP A C 1
ATOM 2087 O O . ASP A 1 281 ? 3.609 -4.988 -9.331 1.00 85.06 281 ASP A O 1
ATOM 2091 N N . ASP A 1 282 ? 1.618 -4.879 -8.301 1.00 82.94 282 ASP A N 1
ATOM 2092 C CA . ASP A 1 282 ? 1.798 -3.563 -7.676 1.00 82.94 282 ASP A CA 1
ATOM 2093 C C . ASP A 1 282 ? 3.038 -3.499 -6.762 1.00 82.94 282 ASP A C 1
ATOM 2095 O O . ASP A 1 282 ? 3.787 -2.517 -6.769 1.00 82.94 282 ASP A O 1
ATOM 2099 N N . ILE A 1 283 ? 3.321 -4.576 -6.027 1.00 89.38 283 ILE A N 1
ATOM 2100 C CA . ILE A 1 283 ? 4.511 -4.723 -5.176 1.00 89.38 283 ILE A CA 1
ATOM 2101 C C . ILE A 1 283 ? 5.799 -4.624 -6.005 1.00 89.38 283 ILE A C 1
ATOM 2103 O O . ILE A 1 283 ? 6.766 -3.971 -5.602 1.00 89.38 283 ILE A O 1
ATOM 2107 N N . THR A 1 284 ? 5.838 -5.273 -7.162 1.00 89.75 284 THR A N 1
ATOM 2108 C CA . THR A 1 284 ? 7.006 -5.305 -8.038 1.00 89.75 284 THR A CA 1
ATOM 2109 C C . THR A 1 284 ? 7.193 -3.967 -8.745 1.00 89.75 284 THR A C 1
ATOM 2111 O O . THR A 1 284 ? 8.319 -3.467 -8.800 1.00 89.75 284 THR A O 1
ATOM 2114 N N . VAL A 1 285 ? 6.105 -3.319 -9.181 1.00 87.12 285 VAL A N 1
ATOM 2115 C CA . VAL A 1 285 ? 6.151 -1.929 -9.669 1.00 87.12 285 VAL A CA 1
ATOM 2116 C C . VAL A 1 285 ? 6.713 -1.002 -8.588 1.00 87.12 285 VAL A C 1
ATOM 2118 O O . VAL A 1 285 ? 7.594 -0.189 -8.869 1.00 87.12 285 VAL A O 1
ATOM 2121 N N . ARG A 1 286 ? 6.296 -1.161 -7.325 1.00 85.75 286 ARG A N 1
ATOM 2122 C CA . ARG A 1 286 ? 6.825 -0.373 -6.202 1.00 85.75 286 ARG A CA 1
ATOM 2123 C C . ARG A 1 286 ? 8.325 -0.575 -6.006 1.00 85.75 286 ARG A C 1
ATOM 2125 O O . ARG A 1 286 ? 9.047 0.399 -5.802 1.00 85.75 286 ARG A O 1
ATOM 2132 N N . ARG A 1 287 ? 8.810 -1.814 -6.075 1.00 89.12 287 ARG A N 1
ATOM 2133 C CA . ARG A 1 287 ? 10.251 -2.104 -6.001 1.00 89.12 287 ARG A CA 1
ATOM 2134 C C . ARG A 1 287 ? 11.018 -1.462 -7.152 1.00 89.12 287 ARG A C 1
ATOM 2136 O O . ARG A 1 287 ? 12.110 -0.950 -6.922 1.00 89.12 287 ARG A O 1
ATOM 2143 N N . ALA A 1 288 ? 10.434 -1.419 -8.351 1.00 89.31 288 ALA A N 1
ATOM 2144 C CA . ALA A 1 288 ? 11.021 -0.706 -9.480 1.00 89.31 288 ALA A CA 1
ATOM 2145 C C . ALA A 1 288 ? 11.125 0.802 -9.211 1.00 89.31 288 ALA A C 1
ATOM 2147 O O . ALA A 1 288 ? 12.193 1.356 -9.450 1.00 89.31 288 ALA A O 1
ATOM 2148 N N . VAL A 1 289 ? 10.089 1.443 -8.642 1.00 84.44 289 VAL A N 1
ATOM 2149 C CA . VAL A 1 289 ? 10.142 2.860 -8.210 1.00 84.44 289 VAL A CA 1
ATOM 2150 C C . VAL A 1 289 ? 11.287 3.091 -7.221 1.00 84.44 289 VAL A C 1
ATOM 2152 O O . VAL A 1 289 ? 12.051 4.042 -7.373 1.00 84.44 289 VAL A O 1
ATOM 2155 N N . ILE A 1 290 ? 11.425 2.223 -6.215 1.00 82.06 290 ILE A N 1
ATOM 2156 C CA . ILE A 1 290 ? 12.478 2.334 -5.194 1.00 82.06 290 ILE A CA 1
ATOM 2157 C C . ILE A 1 290 ? 13.868 2.214 -5.832 1.00 82.06 290 ILE A C 1
ATOM 2159 O O . ILE A 1 290 ? 14.724 3.051 -5.566 1.00 82.06 290 ILE A O 1
ATOM 2163 N N . ALA A 1 291 ? 14.073 1.225 -6.707 1.00 84.75 291 ALA A N 1
ATOM 2164 C CA . ALA A 1 291 ? 15.369 0.940 -7.325 1.00 84.75 291 ALA A CA 1
ATOM 2165 C C . ALA A 1 291 ? 15.891 2.056 -8.244 1.00 84.75 291 ALA A C 1
ATOM 2167 O O . ALA A 1 291 ? 17.097 2.198 -8.408 1.00 84.75 291 ALA A O 1
ATOM 2168 N N . VAL A 1 292 ? 15.003 2.836 -8.864 1.00 82.75 292 VAL A N 1
ATOM 2169 C CA . VAL A 1 292 ? 15.392 3.968 -9.730 1.00 82.75 292 VAL A CA 1
ATOM 2170 C C . VAL A 1 292 ? 15.423 5.310 -8.996 1.00 82.75 292 VAL A C 1
ATOM 2172 O O . VAL A 1 292 ? 15.887 6.298 -9.560 1.00 82.75 292 VAL A O 1
ATOM 2175 N N . SER A 1 293 ? 14.923 5.349 -7.757 1.00 72.31 293 SER A N 1
ATOM 2176 C CA . SER A 1 293 ? 14.955 6.533 -6.887 1.00 72.31 293 SER A CA 1
ATOM 2177 C C . SER A 1 293 ? 16.149 6.534 -5.921 1.00 72.31 293 SER A C 1
ATOM 2179 O O . SER A 1 293 ? 16.407 7.557 -5.286 1.00 72.31 293 SER A O 1
ATOM 2181 N N . SER A 1 294 ? 16.829 5.389 -5.775 1.00 63.16 294 SER A N 1
ATOM 2182 C CA . SER A 1 294 ? 18.029 5.179 -4.951 1.00 63.16 294 SER A CA 1
ATOM 2183 C C . SER A 1 294 ? 19.313 5.510 -5.701 1.00 63.16 294 SER A C 1
ATOM 2185 O O . SER A 1 294 ? 20.185 6.167 -5.094 1.00 63.16 294 SER A O 1
#

Mean predicted aligned error: 8.9 Å

Nearest PDB structures (foldseek):
  8j7w-assembly1_A  TM=4.730E-01  e=3.057E-01  Homo sapiens
  8j7w-assembly1_B  TM=4.767E-01  e=3.870E-01  Homo sapiens
  8j80-assembly1_A  TM=4.869E-01  e=7.852E-01  Homo sapiens
  8j7t-assembly1_B  TM=4.782E-01  e=8.834E-01  Homo sapiens
  8j7y-assembly1_B  TM=4.314E-01  e=1.901E+00  Homo sapiens